Protein AF-A0A9P5QP66-F1 (afdb_monomer)

Radius of gyration: 34.67 Å; Cα contacts (8 Å, |Δi|>4): 329; chains: 1; bounding box: 87×103×70 Å

Mean predicted aligned error: 18.43 Å

Secondary structure (DSSP, 8-state):
-----SS-S---S-EEEEEEHHHHHHHHHHHHHHTT--TTTS-HHHHHHHHHT-TT-B-B-TTSPBPEETTEEEEEEEEEEPPPGGGSS-SS------------------------TTPPPEEE-----EEES----EEETTSPEEE--EEE-SSSSS--EEEE-S---TTEEEETTEEEE---TTPPPEEEEEEEEEEETTEEEEEEEEEEEEEE-HHHHHHTTSS--TT----------------------------------------SSSHHHHHHHHHHHHHHHHHHHHHHHTT--

pLDDT: mean 74.4, std 22.53, range [31.22, 97.31]

Sequence (301 aa):
MAKKMQRLEASTNFRPFKFRIQAFTNAFHESLVQHGLTEDILPLRKVKVYLWKHKYISRFNEDGKKQKSKGNHVWNIEARKLPDPSTTTSMTGGGAGSSSSTAAITTGVEGSSGSFGNSPRWEFREYTSRIAGQIIKFARVGVPYIYAPRIWDAQMSCPAAEYSSPWLPSWLKWHRGELRGVPGPDDKSCSITIVAEYMREGEKCHLELTFQLTVSDPEKEGELMDLPNEEEEERDEDDDEDDRGGESSDDEEEDDEGEYQYQDSSDTTRGRGRSRKQGRERQIVARAKERQESKRRKQTR

Nearest PDB structures (foldseek):
  8f2m-assembly1_D  TM=5.276E-01  e=7.784E-03  Bacillus phage phi29
  6qyd-assembly1_1F  TM=5.150E-01  e=3.821E-02  Salasvirus phi29
  8f2n-assembly1_AK  TM=5.121E-01  e=5.077E-02  Bacillus phage phi29
  5vi4-assembly2_E  TM=6.716E-01  e=3.505E-01  Mus musculus
  5vi4-assembly1_B  TM=5.438E-01  e=3.128E-01  Mus musculus

Solvent-accessible surface area (backbone atoms only — not comparable to full-atom values): 19645 Å² total; per-residue (Å²): 136,89,91,82,85,88,81,91,64,88,73,92,53,69,42,83,44,79,39,50,50,68,63,51,54,50,54,51,51,51,52,40,38,76,72,70,48,42,61,88,80,53,36,70,70,56,55,51,56,53,60,67,67,35,56,47,45,30,42,28,40,90,84,27,43,74,29,66,56,96,91,37,60,30,33,38,33,34,36,31,78,50,81,64,87,84,75,78,79,84,88,84,77,94,72,91,80,89,83,83,89,82,90,81,91,79,88,80,81,95,71,87,72,72,80,77,68,92,65,80,49,72,48,70,45,73,61,68,69,44,84,35,62,84,81,75,46,68,41,43,47,77,40,81,41,77,43,63,66,42,44,28,31,29,81,44,60,47,54,73,61,52,66,49,53,96,58,71,61,96,51,45,43,81,55,97,65,23,42,37,29,46,42,52,91,86,52,70,58,45,74,44,45,42,38,37,41,34,72,53,101,87,41,85,45,80,44,78,49,74,47,64,35,41,51,46,51,72,71,67,62,52,60,70,72,70,60,76,78,87,82,79,83,84,88,76,93,80,90,81,90,83,85,82,88,80,91,82,81,91,77,88,79,78,89,79,84,78,78,81,77,84,76,87,75,91,78,88,83,84,85,88,74,72,71,67,59,59,55,55,53,54,53,53,54,50,54,52,50,54,54,51,51,54,52,53,60,65,72,78,109

Foldseek 3Di:
DDPPDPDPDDPPFWDKDKAQLVVVLVVVVVVCVVVVCDCVNPPSVNSSVCVLPDQQWFQADLQLHGDDDPRGGIIMGTKDWDDDPVPPPDDDDPDDDDDDDDDDDDDDDDDPPPCPDPDTDMDTDGDDKAWDFDDDQEAEAQDKDKTAIWIDDRNGRTFDKDKDWPDDDPQWDDDPRMIIGHDHPPDAKDKTKIWIWGDDPRDIDIYIDIDIHGYDYVVVVVVVVPPPPPPPDDDDDDDDDDDDDDDDDDDDDDDDPPDDDPDDDDDDDDDDDPPVVVVVVVVVVVVVVVVVVVVVVVVVD

Structure (mmCIF, N/CA/C/O backbone):
data_AF-A0A9P5QP66-F1
#
_entry.id   AF-A0A9P5QP66-F1
#
loop_
_atom_site.group_PDB
_atom_site.id
_atom_site.type_symbol
_atom_site.label_atom_id
_atom_site.label_alt_id
_atom_site.label_comp_id
_atom_site.label_asym_id
_atom_site.label_entity_id
_atom_site.label_seq_id
_atom_site.pdbx_PDB_ins_code
_atom_site.Cartn_x
_atom_site.Cartn_y
_atom_site.Cartn_z
_atom_site.occupancy
_atom_site.B_iso_or_equiv
_atom_site.auth_seq_id
_atom_site.auth_comp_id
_atom_site.auth_asym_id
_atom_site.auth_atom_id
_atom_site.pdbx_PDB_model_num
ATOM 1 N N . MET A 1 1 ? 23.217 32.726 4.466 1.00 37.56 1 MET A N 1
ATOM 2 C CA . MET A 1 1 ? 22.022 33.212 5.195 1.00 37.56 1 MET A CA 1
ATOM 3 C C . MET A 1 1 ? 20.743 32.786 4.468 1.00 37.56 1 MET A C 1
ATOM 5 O O . MET A 1 1 ? 20.780 32.625 3.261 1.00 37.56 1 MET A O 1
ATOM 9 N N . ALA A 1 2 ? 19.651 32.577 5.220 1.00 39.41 2 ALA A N 1
ATOM 10 C CA . ALA A 1 2 ? 18.256 32.393 4.771 1.00 39.41 2 ALA A CA 1
ATOM 11 C C . ALA A 1 2 ? 17.888 31.180 3.875 1.00 39.41 2 ALA A C 1
ATOM 13 O O . ALA A 1 2 ? 17.275 31.331 2.826 1.00 39.41 2 ALA A O 1
ATOM 14 N N . LYS A 1 3 ? 18.113 29.943 4.348 1.00 45.19 3 LYS A N 1
ATOM 15 C CA . LYS A 1 3 ? 17.441 28.734 3.805 1.00 45.19 3 LYS A CA 1
ATOM 16 C C . LYS A 1 3 ? 16.572 28.056 4.863 1.00 45.19 3 LYS A C 1
ATOM 18 O O . LYS A 1 3 ? 16.746 26.887 5.196 1.00 45.19 3 LYS A O 1
ATOM 23 N N . LYS A 1 4 ? 15.675 28.834 5.475 1.00 47.06 4 LYS A N 1
ATOM 24 C CA . LYS A 1 4 ? 14.795 28.341 6.543 1.00 47.06 4 LYS A CA 1
ATOM 25 C C . LYS A 1 4 ? 13.455 29.068 6.608 1.00 47.06 4 LYS A C 1
ATOM 27 O O . LYS A 1 4 ? 12.996 29.343 7.699 1.00 47.06 4 LYS A O 1
ATOM 32 N N . MET A 1 5 ? 12.818 29.369 5.476 1.00 33.12 5 MET A N 1
ATOM 33 C CA . MET A 1 5 ? 11.437 29.879 5.457 1.00 33.12 5 MET A CA 1
ATOM 34 C C . MET A 1 5 ? 10.762 29.582 4.109 1.00 33.12 5 MET A C 1
ATOM 36 O O . MET A 1 5 ? 10.453 30.470 3.333 1.00 33.12 5 MET A O 1
ATOM 40 N N . GLN A 1 6 ? 10.530 28.302 3.808 1.00 41.72 6 GLN A N 1
ATOM 41 C CA . GLN A 1 6 ? 9.578 27.928 2.757 1.00 41.72 6 GLN A CA 1
ATOM 42 C C . GLN A 1 6 ? 8.920 26.586 3.079 1.00 41.72 6 GLN A C 1
ATOM 44 O O . GLN A 1 6 ? 9.218 25.569 2.465 1.00 41.72 6 GLN A O 1
ATOM 49 N N . ARG A 1 7 ? 8.055 26.574 4.101 1.00 40.97 7 ARG A N 1
ATOM 50 C CA . ARG A 1 7 ? 6.832 25.742 4.131 1.00 40.97 7 ARG A CA 1
ATOM 51 C C . ARG A 1 7 ? 5.919 26.093 5.311 1.00 40.97 7 ARG A C 1
ATOM 53 O O . ARG A 1 7 ? 5.373 25.212 5.972 1.00 40.97 7 ARG A O 1
ATOM 60 N N . LEU A 1 8 ? 5.791 27.383 5.608 1.00 39.00 8 LEU A N 1
ATOM 61 C CA . LEU A 1 8 ? 4.860 27.903 6.609 1.00 39.00 8 LEU A CA 1
ATOM 62 C C . LEU A 1 8 ? 3.762 28.699 5.906 1.00 39.00 8 LEU A C 1
ATOM 64 O O . LEU A 1 8 ? 3.571 29.875 6.153 1.00 39.00 8 LEU A O 1
ATOM 68 N N . GLU A 1 9 ? 3.023 28.008 5.043 1.00 36.56 9 GLU A N 1
ATOM 69 C CA . GLU A 1 9 ? 1.664 28.402 4.694 1.00 36.56 9 GLU A CA 1
ATOM 70 C C . GLU A 1 9 ? 0.770 27.167 4.836 1.00 36.56 9 GLU A C 1
ATOM 72 O O . GLU A 1 9 ? 1.124 26.063 4.416 1.00 36.56 9 GLU A O 1
ATOM 77 N N . ALA A 1 10 ? -0.323 27.348 5.573 1.00 40.84 10 ALA A N 1
ATOM 78 C CA . ALA A 1 10 ? -1.372 26.400 5.930 1.00 40.84 10 ALA A CA 1
ATOM 79 C C . ALA A 1 10 ? -1.479 25.144 5.042 1.00 40.84 10 ALA A C 1
ATOM 81 O O . ALA A 1 10 ? -2.175 25.133 4.030 1.00 40.84 10 ALA A O 1
ATOM 82 N N . SER A 1 11 ? -0.866 24.025 5.438 1.00 44.38 11 SER A N 1
ATOM 83 C CA . SER A 1 11 ? -1.135 22.776 4.732 1.00 44.38 11 SER A CA 1
ATOM 84 C C . SER A 1 11 ? -2.489 22.210 5.163 1.00 44.38 11 SER A C 1
ATOM 86 O O . SER A 1 11 ? -2.627 21.609 6.227 1.00 44.38 11 SER A O 1
ATOM 88 N N . THR A 1 12 ? -3.466 22.322 4.267 1.00 55.34 12 THR A N 1
ATOM 89 C CA . THR A 1 12 ? -4.728 21.557 4.177 1.00 55.34 12 THR A CA 1
ATOM 90 C C . THR A 1 12 ? -4.524 20.033 4.052 1.00 55.34 12 THR A C 1
ATOM 92 O O . THR A 1 12 ? -5.465 19.281 3.779 1.00 55.34 12 THR A O 1
ATOM 95 N N . ASN A 1 13 ? -3.291 19.568 4.263 1.00 80.19 13 ASN A N 1
ATOM 96 C CA . ASN A 1 13 ? -2.843 18.199 4.099 1.00 80.19 13 ASN A CA 1
ATOM 97 C C . ASN A 1 13 ? -3.042 17.415 5.396 1.00 80.19 13 ASN A C 1
ATOM 99 O O . ASN A 1 13 ? -2.794 17.913 6.497 1.00 80.19 13 ASN A O 1
ATOM 103 N N . PHE A 1 14 ? -3.446 16.157 5.252 1.00 87.19 14 PHE A N 1
ATOM 104 C CA . PHE A 1 14 ? -3.503 15.212 6.358 1.00 87.19 14 PHE A CA 1
ATOM 105 C C . PHE A 1 14 ? -2.135 15.083 7.035 1.00 87.19 14 PHE A C 1
ATOM 107 O O . PHE A 1 14 ? -1.102 14.947 6.375 1.00 87.19 14 PHE A O 1
ATOM 114 N N . ARG A 1 15 ? -2.129 15.129 8.368 1.00 90.12 15 ARG A N 1
ATOM 115 C CA . ARG A 1 15 ? -0.931 14.967 9.194 1.00 90.12 15 ARG A CA 1
ATOM 116 C C . ARG A 1 15 ? -0.944 13.599 9.869 1.00 90.12 15 ARG A C 1
ATOM 118 O O . ARG A 1 15 ? -1.991 13.195 10.375 1.00 90.12 15 ARG A O 1
ATOM 125 N N . PRO A 1 16 ? 0.198 12.895 9.915 1.00 91.38 16 PRO A N 1
ATOM 126 C CA . PRO A 1 16 ? 0.286 11.611 10.587 1.00 91.38 16 PRO A CA 1
ATOM 127 C C . PRO A 1 16 ? 0.427 11.790 12.105 1.00 91.38 16 PRO A C 1
ATOM 129 O O . PRO A 1 16 ? 1.316 12.484 12.595 1.00 91.38 16 PRO A O 1
ATOM 132 N N . PHE A 1 17 ? -0.402 11.076 12.853 1.00 92.62 17 PHE A N 1
ATOM 133 C CA . PHE A 1 17 ? -0.369 10.942 14.302 1.00 92.62 17 PHE A CA 1
ATOM 134 C C . PHE A 1 17 ? 0.016 9.516 14.666 1.00 92.62 17 PHE A C 1
ATOM 136 O O . PHE A 1 17 ? -0.436 8.566 14.030 1.00 92.62 17 PHE A O 1
ATOM 143 N N . LYS A 1 18 ? 0.848 9.356 15.699 1.00 93.12 18 LYS A N 1
ATOM 144 C CA . LYS A 1 18 ? 1.287 8.042 16.179 1.00 93.12 18 LYS A CA 1
ATOM 145 C C . LYS A 1 18 ? 0.804 7.814 17.598 1.00 93.12 18 LYS A C 1
ATOM 147 O O . LYS A 1 18 ? 1.141 8.580 18.495 1.00 93.12 18 LYS A O 1
ATOM 152 N N . PHE A 1 19 ? 0.103 6.710 17.813 1.00 93.56 19 PHE A N 1
ATOM 153 C CA . PHE A 1 19 ? -0.461 6.363 19.112 1.00 93.56 19 PHE A CA 1
ATOM 154 C C . PHE A 1 19 ? 0.111 5.051 19.620 1.00 93.56 19 PHE A C 1
ATOM 156 O O . PHE A 1 19 ? 0.166 4.059 18.894 1.00 93.56 19 PHE A O 1
ATOM 163 N N . ARG A 1 20 ? 0.504 5.006 20.896 1.00 94.31 20 ARG A N 1
ATOM 164 C CA . ARG A 1 20 ? 0.770 3.723 21.554 1.00 94.31 20 ARG A CA 1
ATOM 165 C C . ARG A 1 20 ? -0.543 2.968 21.689 1.00 94.31 20 ARG A C 1
ATOM 167 O O . ARG A 1 20 ? -1.463 3.458 22.337 1.00 94.31 20 ARG A O 1
ATOM 174 N N . ILE A 1 21 ? -0.584 1.758 21.134 1.00 94.38 21 ILE A N 1
ATOM 175 C CA . ILE A 1 21 ? -1.808 0.952 21.034 1.00 94.38 21 ILE A CA 1
ATOM 176 C C . ILE A 1 21 ? -2.486 0.790 22.398 1.00 94.38 21 ILE A C 1
ATOM 178 O O . ILE A 1 21 ? -3.688 1.005 22.519 1.00 94.38 21 ILE A O 1
ATOM 182 N N . GLN A 1 22 ? -1.712 0.441 23.430 1.00 92.69 22 GLN A N 1
ATOM 183 C CA . GLN A 1 22 ? -2.243 0.212 24.774 1.00 92.69 22 GLN A CA 1
ATOM 184 C C . GLN A 1 22 ? -2.860 1.479 25.379 1.00 92.69 22 GLN A C 1
ATOM 186 O O . GLN A 1 22 ? -3.992 1.429 25.843 1.00 92.69 22 GLN A O 1
ATOM 191 N N . ALA A 1 23 ? -2.141 2.605 25.335 1.00 93.62 23 ALA A N 1
ATOM 192 C CA . ALA A 1 23 ? -2.619 3.868 25.895 1.00 93.62 23 ALA A CA 1
ATOM 193 C C . ALA A 1 23 ? -3.895 4.347 25.189 1.00 93.62 23 ALA A C 1
ATOM 195 O O . ALA A 1 23 ? -4.865 4.700 25.847 1.00 93.62 23 ALA A O 1
ATOM 196 N N . PHE A 1 24 ? -3.917 4.280 23.855 1.00 95.06 24 PHE A N 1
ATOM 197 C CA . PHE A 1 24 ? -5.078 4.687 23.069 1.00 95.06 24 PHE A CA 1
ATOM 198 C C . PHE A 1 24 ? -6.297 3.795 23.319 1.00 95.06 24 PHE A C 1
ATOM 200 O O . PHE A 1 24 ? -7.395 4.299 23.510 1.00 95.06 24 PHE A O 1
ATOM 207 N N . THR A 1 25 ? -6.107 2.473 23.364 1.00 95.31 25 THR A N 1
ATOM 208 C CA . THR A 1 25 ? -7.210 1.530 23.616 1.00 95.31 25 THR A CA 1
ATOM 209 C C . THR A 1 25 ? -7.846 1.770 24.985 1.00 95.31 25 THR A C 1
ATOM 211 O O . THR A 1 25 ? -9.067 1.742 25.094 1.00 95.31 25 THR A O 1
ATOM 214 N N . ASN A 1 26 ? -7.030 2.007 26.017 1.00 94.12 26 ASN A N 1
ATOM 215 C CA . ASN A 1 26 ? -7.524 2.255 27.370 1.00 94.12 26 ASN A CA 1
ATOM 216 C C . ASN A 1 26 ? -8.272 3.591 27.452 1.00 94.12 26 ASN A C 1
ATOM 218 O O . ASN A 1 26 ? -9.413 3.600 27.890 1.00 94.12 26 ASN A O 1
ATOM 222 N N . ALA A 1 27 ? -7.687 4.677 26.936 1.00 94.50 27 ALA A N 1
ATOM 223 C CA . ALA A 1 27 ? -8.339 5.988 26.918 1.00 94.50 27 ALA A CA 1
ATOM 224 C C . ALA A 1 27 ? -9.655 5.976 26.117 1.00 94.50 27 ALA A C 1
ATOM 226 O O . ALA A 1 27 ? -10.645 6.579 26.520 1.00 94.50 27 ALA A O 1
ATOM 227 N N . PHE A 1 28 ? -9.692 5.251 24.995 1.00 94.12 28 PHE A N 1
ATOM 228 C CA . PHE A 1 28 ? -10.913 5.082 24.209 1.00 94.12 28 PHE A CA 1
ATOM 229 C C . PHE A 1 28 ? -11.983 4.307 24.988 1.00 94.12 28 PHE A C 1
ATOM 231 O O . PHE A 1 28 ? -13.139 4.711 25.007 1.00 94.12 28 PHE A O 1
ATOM 238 N N . HIS A 1 29 ? -11.603 3.225 25.671 1.00 93.38 29 HIS A N 1
ATOM 239 C CA . HIS A 1 29 ? -12.520 2.473 26.527 1.00 93.38 29 HIS A CA 1
ATOM 240 C C . HIS A 1 29 ? -13.042 3.313 27.703 1.00 93.38 29 HIS A C 1
ATOM 242 O O . HIS A 1 29 ? -14.240 3.314 27.954 1.00 93.38 29 HIS A O 1
ATOM 248 N N . GLU A 1 30 ? -12.180 4.076 28.380 1.00 92.94 30 GLU A N 1
ATOM 249 C CA . GLU A 1 30 ? -12.578 5.009 29.445 1.00 92.94 30 GLU A CA 1
ATOM 250 C C . GLU A 1 30 ? -13.586 6.049 28.936 1.00 92.94 30 GLU A C 1
ATOM 252 O O . GLU A 1 30 ? -14.595 6.301 29.592 1.00 92.94 30 GLU A O 1
ATOM 257 N N . SER A 1 31 ? -13.370 6.592 27.733 1.00 92.88 31 SER A N 1
ATOM 258 C CA . SER A 1 31 ? -14.314 7.515 27.097 1.00 92.88 31 SER A CA 1
ATOM 259 C C . SER A 1 31 ? -15.663 6.852 26.795 1.00 92.88 31 SER A C 1
ATOM 261 O O . SER A 1 31 ? -16.702 7.461 27.034 1.00 92.88 31 SER A O 1
ATOM 263 N N . LEU A 1 32 ? -15.685 5.596 26.337 1.00 91.62 32 LEU A N 1
ATOM 264 C CA . LEU A 1 32 ? -16.934 4.853 26.115 1.00 91.62 32 LEU A CA 1
ATOM 265 C C . LEU A 1 32 ? -17.707 4.641 27.424 1.00 91.62 32 LEU A C 1
ATOM 267 O O . LEU A 1 32 ? -18.914 4.881 27.468 1.00 91.62 32 LEU A O 1
ATOM 271 N N . VAL A 1 33 ? -17.005 4.271 28.497 1.00 90.69 33 VAL A N 1
ATOM 272 C CA . VAL A 1 33 ? -17.600 4.103 29.830 1.00 90.69 33 VAL A CA 1
ATOM 273 C C . VAL A 1 33 ? -18.190 5.420 30.341 1.00 90.69 33 VAL A C 1
ATOM 275 O O . VAL A 1 33 ? -19.303 5.420 30.861 1.00 90.69 33 VAL A O 1
ATOM 278 N N . GLN A 1 34 ? -17.512 6.554 30.126 1.00 91.00 34 GLN A N 1
ATOM 279 C CA . GLN A 1 34 ? -18.040 7.885 30.472 1.00 91.00 34 GLN A CA 1
ATOM 280 C C . GLN A 1 34 ? -19.340 8.234 29.732 1.00 91.00 34 GLN A C 1
ATOM 282 O O . GLN A 1 34 ? -20.166 8.965 30.270 1.00 91.00 34 GLN A O 1
ATOM 287 N N . HIS A 1 35 ? -19.547 7.693 28.530 1.00 90.94 35 HIS A N 1
ATOM 288 C CA . HIS A 1 35 ? -20.774 7.876 27.748 1.00 90.94 35 HIS A CA 1
ATOM 289 C C . HIS A 1 35 ? -21.838 6.799 28.039 1.00 90.94 35 HIS A C 1
ATOM 291 O O . HIS A 1 35 ? -22.796 6.655 27.282 1.00 90.94 35 HIS A O 1
ATOM 297 N N . GLY A 1 36 ? -21.685 6.035 29.127 1.00 89.19 36 GLY A N 1
ATOM 298 C CA . GLY A 1 36 ? -22.668 5.048 29.582 1.00 89.19 36 GLY A CA 1
ATOM 299 C C . GLY A 1 36 ? -22.555 3.670 28.923 1.00 89.19 36 GLY A C 1
ATOM 300 O O . GLY A 1 36 ? -23.388 2.804 29.182 1.00 89.19 36 GLY A O 1
ATOM 301 N N . LEU A 1 37 ? -21.529 3.427 28.100 1.00 88.75 37 LEU A N 1
ATOM 302 C CA . LEU A 1 37 ? -21.245 2.097 27.556 1.00 88.75 37 LEU A CA 1
ATOM 303 C C . LEU A 1 37 ? -20.402 1.316 28.567 1.00 88.75 37 LEU A C 1
ATOM 305 O O . LEU A 1 37 ? -19.172 1.351 28.529 1.00 88.75 37 LEU A O 1
ATOM 309 N N . THR A 1 38 ? -21.076 0.643 29.501 1.00 83.94 38 THR A N 1
ATOM 310 C CA . THR A 1 38 ? -20.419 -0.128 30.565 1.00 83.94 38 THR A CA 1
ATOM 311 C C . THR A 1 38 ? -19.694 -1.365 30.026 1.00 83.94 38 THR A C 1
ATOM 313 O O . THR A 1 38 ? -19.951 -1.846 28.916 1.00 83.94 38 THR A O 1
ATOM 316 N N . GLU A 1 39 ? -18.773 -1.901 30.833 1.00 80.75 39 GLU A N 1
ATOM 317 C CA . GLU A 1 39 ? -17.928 -3.051 30.477 1.00 80.75 39 GLU A CA 1
ATOM 318 C C . GLU A 1 39 ? -18.744 -4.324 30.180 1.00 80.75 39 GLU A C 1
ATOM 320 O O . GLU A 1 39 ? -18.321 -5.163 29.384 1.00 80.75 39 GLU A O 1
ATOM 325 N N . ASP A 1 40 ? -19.947 -4.429 30.746 1.00 82.88 40 ASP A N 1
ATOM 326 C CA . ASP A 1 40 ? -20.873 -5.551 30.549 1.00 82.88 40 ASP A CA 1
ATOM 327 C C . ASP A 1 40 ? -21.425 -5.575 29.117 1.00 82.88 40 ASP A C 1
ATOM 329 O O . ASP A 1 40 ? -21.588 -6.632 28.501 1.00 82.88 40 ASP A O 1
ATOM 333 N N . ILE A 1 41 ? -21.678 -4.385 28.565 1.00 87.81 41 ILE A N 1
ATOM 334 C CA . ILE A 1 41 ? -22.218 -4.196 27.218 1.00 87.81 41 ILE A CA 1
ATOM 335 C C . ILE A 1 41 ? -21.080 -4.272 26.197 1.00 87.81 41 ILE A C 1
ATOM 337 O O . ILE A 1 41 ? -21.167 -4.990 25.188 1.00 87.81 41 ILE A O 1
ATOM 341 N N . LEU A 1 42 ? -19.984 -3.557 26.469 1.00 89.69 42 LEU A N 1
ATOM 342 C CA . LEU A 1 42 ? -18.852 -3.439 25.559 1.00 89.69 42 LEU A CA 1
ATOM 343 C C . LEU A 1 42 ? -17.521 -3.783 26.246 1.00 89.69 42 LEU A C 1
ATOM 345 O O . LEU A 1 42 ? -16.707 -2.899 26.511 1.00 89.69 42 LEU A O 1
ATOM 349 N N . PRO A 1 43 ? -17.233 -5.085 26.437 1.00 90.62 43 PRO A N 1
ATOM 350 C CA . PRO A 1 43 ? -15.975 -5.514 27.026 1.00 90.62 43 PRO A CA 1
ATOM 351 C C . PRO A 1 43 ? -14.769 -4.993 26.242 1.00 90.62 43 PRO A C 1
ATOM 353 O O . PRO A 1 43 ? -14.767 -4.993 25.003 1.00 90.62 43 PRO A O 1
ATOM 356 N N . LEU A 1 44 ? -13.671 -4.701 26.942 1.00 89.25 44 LEU A N 1
ATOM 357 C CA . LEU A 1 44 ? -12.412 -4.226 26.351 1.00 89.25 44 LEU A CA 1
ATOM 358 C C . LEU A 1 44 ? -11.909 -5.105 25.187 1.00 89.25 44 LEU A C 1
ATOM 360 O O . LEU A 1 44 ? -11.261 -4.631 24.250 1.00 89.25 44 LEU A O 1
ATOM 364 N N . ARG A 1 45 ? -12.211 -6.410 25.215 1.00 90.81 45 ARG A N 1
ATOM 365 C CA . ARG A 1 45 ? -11.895 -7.336 24.117 1.00 90.81 45 ARG A CA 1
ATOM 366 C C . ARG A 1 45 ? -12.607 -6.956 22.814 1.00 90.81 45 ARG A C 1
ATOM 368 O O . ARG A 1 45 ? -11.967 -7.001 21.767 1.00 90.81 45 ARG A O 1
ATOM 375 N N . LYS A 1 46 ? -13.887 -6.571 22.866 1.00 92.19 46 LYS A N 1
ATOM 376 C CA . LYS A 1 46 ? -14.644 -6.120 21.688 1.00 92.19 46 LYS A CA 1
ATOM 377 C C . LYS A 1 46 ? -14.105 -4.789 21.170 1.00 92.19 46 LYS A C 1
ATOM 379 O O . LYS A 1 46 ? -13.883 -4.665 19.970 1.00 92.19 46 LYS A O 1
ATOM 384 N N . VAL A 1 47 ? -13.780 -3.855 22.068 1.00 92.75 47 VAL A N 1
ATOM 385 C CA . VAL A 1 47 ? -13.149 -2.570 21.711 1.00 92.75 47 VAL A CA 1
ATOM 386 C C . VAL A 1 47 ? -11.837 -2.775 20.954 1.00 92.75 47 VAL A C 1
ATOM 388 O O . VAL A 1 47 ? -11.615 -2.167 19.909 1.00 92.75 47 VAL A O 1
ATOM 391 N N . LYS A 1 48 ? -10.978 -3.685 21.427 1.00 91.81 48 LYS A N 1
ATOM 392 C CA . LYS A 1 48 ? -9.729 -4.025 20.729 1.00 91.81 48 LYS A CA 1
ATOM 393 C C . LYS A 1 48 ? -9.982 -4.539 19.314 1.00 91.81 48 LYS A C 1
ATOM 395 O O . LYS A 1 48 ? -9.318 -4.087 18.388 1.00 91.81 48 LYS A O 1
ATOM 400 N N . VAL A 1 49 ? -10.933 -5.460 19.148 1.00 91.75 49 VAL A N 1
ATOM 401 C CA . VAL A 1 49 ? -11.283 -6.021 17.833 1.00 91.75 49 VAL A CA 1
ATOM 402 C C . VAL A 1 49 ? -11.822 -4.939 16.896 1.00 91.75 49 VAL A C 1
ATOM 404 O O . VAL A 1 49 ? -11.419 -4.902 15.736 1.00 91.75 49 VAL A O 1
ATOM 407 N N . TYR A 1 50 ? -12.659 -4.033 17.405 1.00 93.00 50 TYR A N 1
ATOM 408 C CA . TYR A 1 50 ? -13.173 -2.891 16.649 1.00 93.00 50 TYR A CA 1
ATOM 409 C C . TYR A 1 50 ? -12.039 -1.988 16.144 1.00 93.00 50 TYR A C 1
ATOM 411 O O . TYR A 1 50 ? -11.907 -1.758 14.943 1.00 93.00 50 TYR A O 1
ATOM 419 N N . LEU A 1 51 ? -11.153 -1.549 17.042 1.00 93.50 51 LEU A N 1
ATOM 420 C CA . LEU A 1 51 ? -10.033 -0.678 16.682 1.00 93.50 51 LEU A CA 1
ATOM 421 C C . LEU A 1 51 ? -9.047 -1.358 15.716 1.00 93.50 51 LEU A C 1
ATOM 423 O O . LEU A 1 51 ? -8.462 -0.699 14.863 1.00 93.50 51 LEU A O 1
ATOM 427 N N . TRP A 1 52 ? -8.881 -2.683 15.798 1.00 89.50 52 TRP A N 1
ATOM 428 C CA . TRP A 1 52 ? -8.009 -3.445 14.893 1.00 89.50 52 TRP A CA 1
ATOM 429 C C . TRP A 1 52 ? -8.483 -3.511 13.449 1.00 89.50 52 TRP A C 1
ATOM 431 O O . TRP A 1 52 ? -7.663 -3.835 12.590 1.00 89.50 52 TRP A O 1
ATOM 441 N N . LYS A 1 53 ? -9.771 -3.273 13.201 1.00 89.31 53 LYS A N 1
ATOM 442 C CA . LYS A 1 53 ? -10.375 -3.277 11.865 1.00 89.31 53 LYS A CA 1
ATOM 443 C C . LYS A 1 53 ? -10.699 -1.868 11.368 1.00 89.31 53 LYS A C 1
ATOM 445 O O . LYS A 1 53 ? -11.270 -1.711 10.294 1.00 89.31 53 LYS A O 1
ATOM 450 N N . HIS A 1 54 ? -10.360 -0.834 12.138 1.00 93.75 54 HIS A N 1
ATOM 451 C CA . HIS A 1 54 ? -10.763 0.523 11.807 1.00 93.75 54 HIS A CA 1
ATOM 452 C C . HIS A 1 54 ? -9.998 1.054 10.591 1.00 93.75 54 HIS A C 1
ATOM 454 O O . HIS A 1 54 ? -8.773 1.170 10.610 1.00 93.75 54 HIS A O 1
ATOM 460 N N . LYS A 1 55 ? -10.732 1.481 9.563 1.00 92.06 55 LYS A N 1
ATOM 461 C CA . LYS A 1 55 ? -10.200 1.950 8.270 1.00 92.06 55 LYS A CA 1
ATOM 462 C C . LYS A 1 55 ? -9.284 3.186 8.327 1.00 92.06 55 LYS A C 1
ATOM 464 O O . LYS A 1 55 ? -8.524 3.441 7.403 1.00 92.06 55 LYS A O 1
ATOM 469 N N . TYR A 1 56 ? -9.312 3.926 9.435 1.00 94.50 56 TYR A N 1
ATOM 470 C CA . TYR A 1 56 ? -8.466 5.107 9.684 1.00 94.50 56 TYR A CA 1
ATOM 471 C C . TYR A 1 56 ? -7.170 4.787 10.445 1.00 94.50 56 TYR A C 1
ATOM 473 O O . TYR A 1 56 ? -6.371 5.683 10.698 1.00 94.50 56 TYR A O 1
ATOM 481 N N . ILE A 1 57 ? -6.960 3.529 10.846 1.00 94.69 57 ILE A N 1
ATOM 482 C CA . ILE A 1 57 ? -5.805 3.108 11.642 1.00 94.69 57 ILE A CA 1
ATOM 483 C C . ILE A 1 57 ? -4.854 2.295 10.772 1.00 94.69 57 ILE A C 1
ATOM 485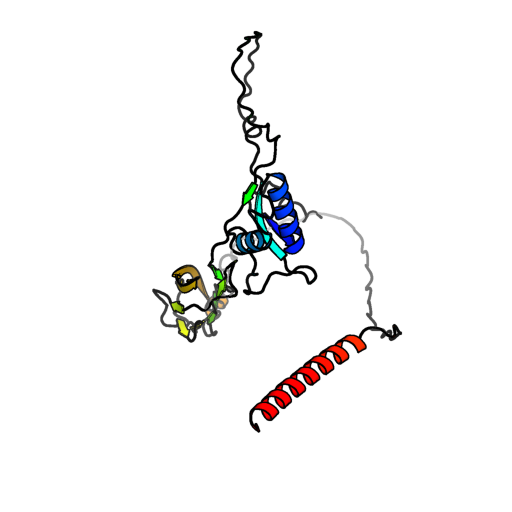 O O . ILE A 1 57 ? -5.182 1.191 10.368 1.00 94.69 57 ILE A O 1
ATOM 489 N N . SER A 1 58 ? -3.636 2.773 10.553 1.00 94.50 58 SER A N 1
ATOM 490 C CA . SER A 1 58 ? -2.576 1.975 9.942 1.00 94.50 58 SER A CA 1
ATOM 491 C C . SER A 1 58 ? -1.779 1.218 11.006 1.00 94.50 58 SER A C 1
ATOM 493 O O . SER A 1 58 ? -1.219 1.794 11.947 1.00 94.50 58 SER A O 1
ATOM 495 N N . ARG A 1 59 ? -1.755 -0.112 10.864 1.00 93.62 59 ARG A N 1
ATOM 496 C CA . ARG A 1 59 ? -1.072 -1.062 11.760 1.00 93.62 59 ARG A CA 1
ATOM 497 C C . ARG A 1 59 ? 0.283 -1.499 11.213 1.00 93.62 59 ARG A C 1
ATOM 499 O O . ARG A 1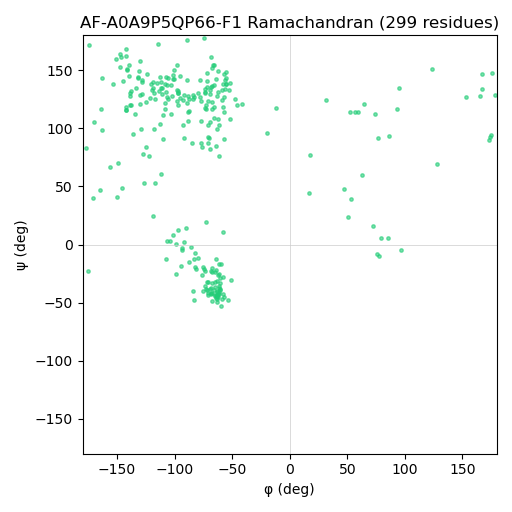 59 ? 1.157 -1.904 11.989 1.00 93.62 59 ARG A O 1
ATOM 506 N N . PHE A 1 60 ? 0.440 -1.443 9.895 1.00 92.81 60 PHE A N 1
ATOM 507 C CA . PHE A 1 60 ? 1.616 -1.899 9.170 1.00 92.81 60 PHE A CA 1
ATOM 508 C C . PHE A 1 60 ? 2.276 -0.740 8.422 1.00 92.81 60 PHE A C 1
ATOM 510 O O . PHE A 1 60 ? 1.605 0.125 7.861 1.00 92.81 60 PHE A O 1
ATOM 517 N N . ASN A 1 61 ? 3.606 -0.724 8.429 1.00 90.81 61 ASN A N 1
ATOM 518 C CA . ASN A 1 61 ? 4.395 0.216 7.641 1.00 90.81 61 ASN A CA 1
ATOM 519 C C . ASN A 1 61 ? 4.386 -0.176 6.153 1.00 90.81 61 ASN A C 1
ATOM 521 O O . ASN A 1 61 ? 3.837 -1.214 5.784 1.00 90.81 61 ASN A O 1
ATOM 525 N N . GLU A 1 62 ? 5.035 0.621 5.303 1.00 86.06 62 GLU A N 1
ATOM 526 C CA . GLU A 1 62 ? 5.145 0.357 3.857 1.00 86.06 62 GLU A CA 1
ATOM 527 C C . GLU A 1 62 ? 5.838 -0.972 3.502 1.00 86.06 62 GLU A C 1
ATOM 529 O O . GLU A 1 62 ? 5.680 -1.479 2.391 1.00 86.06 62 GLU A O 1
ATOM 534 N N . ASP A 1 63 ? 6.559 -1.576 4.447 1.00 85.00 63 ASP A N 1
ATOM 535 C CA . ASP A 1 63 ? 7.209 -2.884 4.292 1.00 85.00 63 ASP A CA 1
ATOM 536 C C . ASP A 1 63 ? 6.322 -4.053 4.752 1.00 85.00 63 ASP A C 1
ATOM 538 O O . ASP A 1 63 ? 6.777 -5.195 4.801 1.00 85.00 63 ASP A O 1
ATOM 542 N N . GLY A 1 64 ? 5.084 -3.789 5.183 1.00 86.81 64 GLY A N 1
ATOM 543 C CA . GLY A 1 64 ? 4.191 -4.814 5.727 1.00 86.81 64 GLY A CA 1
ATOM 544 C C . GLY A 1 64 ? 4.591 -5.316 7.120 1.00 86.81 64 GLY A C 1
ATOM 545 O O . GLY A 1 64 ? 4.110 -6.357 7.571 1.00 86.81 64 GLY A O 1
ATOM 546 N N . LYS A 1 65 ? 5.457 -4.590 7.839 1.00 90.50 65 LYS A N 1
ATOM 547 C CA . LYS A 1 65 ? 5.858 -4.877 9.224 1.00 90.50 65 LYS A CA 1
ATOM 548 C C . LYS A 1 65 ? 5.012 -4.069 10.200 1.00 90.50 65 LYS A C 1
ATOM 550 O O . LYS A 1 65 ? 4.663 -2.920 9.94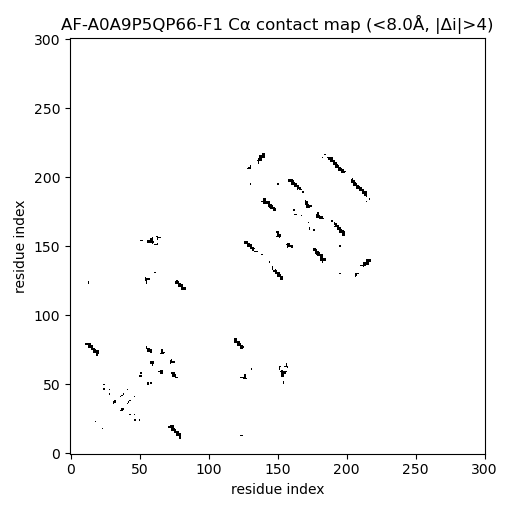9 1.00 90.50 65 LYS A O 1
ATOM 555 N N . LYS A 1 66 ? 4.705 -4.657 11.362 1.00 91.94 66 LYS A N 1
ATOM 556 C CA . LYS A 1 66 ? 3.973 -3.949 12.424 1.00 91.94 66 LYS A CA 1
ATOM 557 C C . LYS A 1 66 ? 4.726 -2.681 12.820 1.00 91.94 66 LYS A C 1
ATOM 559 O O . LYS A 1 66 ? 5.900 -2.748 13.190 1.00 91.94 66 LYS A O 1
ATOM 564 N N . GLN A 1 67 ? 4.025 -1.557 12.793 1.00 91.31 67 GLN A N 1
ATOM 565 C CA . GLN A 1 67 ? 4.575 -0.247 13.106 1.00 91.31 67 GLN A CA 1
ATOM 566 C C . GLN A 1 67 ? 5.064 -0.211 14.566 1.00 91.31 67 GLN A C 1
ATOM 568 O O . GLN A 1 67 ? 4.353 -0.613 15.495 1.00 91.31 67 GLN A O 1
ATOM 573 N N . LYS A 1 68 ? 6.293 0.271 14.783 1.00 92.19 68 LYS A N 1
ATOM 574 C CA . LYS A 1 68 ? 6.887 0.430 16.116 1.00 92.19 68 LYS A CA 1
ATOM 575 C C . LYS A 1 68 ? 7.500 1.814 16.300 1.00 92.19 68 LYS A C 1
ATOM 577 O O . LYS A 1 68 ? 8.011 2.408 15.359 1.00 92.19 68 LYS A O 1
ATOM 582 N N . SER A 1 69 ? 7.490 2.303 17.535 1.00 92.38 69 SER A N 1
ATOM 583 C CA . SER A 1 69 ? 8.213 3.499 17.969 1.00 92.38 69 SER A CA 1
ATOM 584 C C . SER A 1 69 ? 8.832 3.242 19.337 1.00 92.38 69 SER A C 1
ATOM 586 O O . SER A 1 69 ? 8.144 2.782 20.254 1.00 92.38 69 SER A O 1
ATOM 588 N N . LYS A 1 70 ? 10.141 3.497 19.474 1.00 90.12 70 LYS A N 1
ATOM 589 C CA . LYS A 1 70 ? 10.911 3.243 20.709 1.00 90.12 70 LYS A CA 1
ATOM 590 C C . LYS A 1 70 ? 10.631 1.841 21.287 1.00 90.12 70 LYS A C 1
ATOM 592 O O . LYS A 1 70 ? 10.263 1.696 22.450 1.00 90.12 70 LYS A O 1
ATOM 597 N N . GLY A 1 71 ? 10.676 0.816 20.429 1.00 91.19 71 GLY A N 1
ATOM 598 C CA . GLY A 1 71 ? 10.438 -0.592 20.789 1.00 91.19 71 GLY A CA 1
ATOM 599 C C . GLY A 1 71 ? 8.974 -1.014 20.994 1.00 91.19 71 GLY A C 1
ATOM 600 O O . GLY A 1 71 ? 8.699 -2.211 21.052 1.00 91.19 71 GLY A O 1
ATOM 601 N N . ASN A 1 72 ? 8.024 -0.077 21.040 1.00 93.06 72 ASN A N 1
ATOM 602 C CA . ASN A 1 72 ? 6.608 -0.355 21.295 1.00 93.06 72 ASN A CA 1
ATOM 603 C C . ASN A 1 72 ? 5.786 -0.346 20.008 1.00 93.06 72 ASN A C 1
ATOM 605 O O . ASN A 1 72 ? 6.056 0.462 19.125 1.00 93.06 72 ASN A O 1
ATOM 609 N N . HIS A 1 73 ? 4.756 -1.192 19.916 1.00 92.75 73 HIS A N 1
ATOM 610 C CA . HIS A 1 73 ? 3.818 -1.144 18.794 1.00 92.75 73 HIS A CA 1
ATOM 611 C C . HIS A 1 73 ? 2.985 0.137 18.843 1.00 92.75 73 HIS A C 1
ATOM 613 O O . HIS A 1 73 ? 2.479 0.523 19.904 1.00 92.75 73 HIS A O 1
ATOM 619 N N . VAL A 1 74 ? 2.841 0.775 17.688 1.00 95.00 74 VAL A N 1
ATOM 620 C CA . VAL A 1 74 ? 2.060 2.000 17.534 1.00 95.00 74 VAL A CA 1
ATOM 621 C C . VAL A 1 74 ? 1.095 1.875 16.365 1.00 95.00 74 VAL A C 1
ATOM 623 O O . VAL A 1 74 ? 1.296 1.058 15.472 1.00 95.00 74 VAL A O 1
ATOM 626 N N . TRP A 1 75 ? 0.050 2.686 16.387 1.00 95.38 75 TRP A N 1
ATOM 627 C CA . TRP A 1 75 ? -0.845 2.912 15.260 1.00 95.38 75 TRP A CA 1
ATOM 628 C C . TRP A 1 75 ? -0.573 4.273 14.654 1.00 95.38 75 TRP A C 1
ATOM 630 O O . TRP A 1 75 ? -0.289 5.215 15.395 1.00 95.38 75 TRP A O 1
ATOM 640 N N . ASN A 1 76 ? -0.669 4.365 13.330 1.00 94.19 76 ASN A N 1
ATOM 641 C CA . ASN A 1 76 ? -0.678 5.645 12.640 1.00 94.19 76 ASN A CA 1
ATOM 642 C C . ASN A 1 76 ? -2.108 6.010 12.253 1.00 94.19 76 ASN A C 1
ATOM 644 O O . ASN A 1 76 ? -2.874 5.144 11.836 1.00 94.19 76 ASN A O 1
ATOM 648 N N . ILE A 1 77 ? -2.434 7.288 12.352 1.00 94.00 77 ILE A N 1
ATOM 649 C CA . ILE A 1 77 ? -3.682 7.856 11.850 1.00 94.00 77 ILE A CA 1
ATOM 650 C C . ILE A 1 77 ? -3.324 9.128 11.101 1.00 94.00 77 ILE A C 1
ATOM 652 O O . ILE A 1 77 ? -2.542 9.930 11.600 1.00 94.00 77 ILE A O 1
ATOM 656 N N . GLU A 1 78 ? -3.897 9.332 9.928 1.00 93.44 78 GLU A N 1
ATOM 657 C CA . GLU A 1 78 ? -3.781 10.588 9.198 1.00 93.44 78 GLU A CA 1
ATOM 658 C C . GLU A 1 78 ? -5.025 11.435 9.450 1.00 93.44 78 GLU A C 1
ATOM 660 O O . GLU A 1 78 ? -6.141 10.977 9.216 1.00 93.44 78 GLU A O 1
ATOM 665 N N . A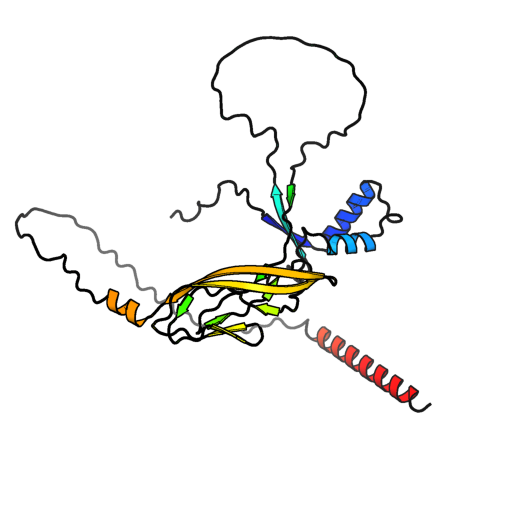LA A 1 79 ? -4.849 12.660 9.945 1.00 93.44 79 ALA A N 1
ATOM 666 C CA . ALA A 1 79 ? -5.963 13.568 10.201 1.00 93.44 79 ALA A CA 1
ATOM 667 C C . ALA A 1 79 ? -5.615 15.015 9.846 1.00 93.44 79 ALA A C 1
ATOM 669 O O . ALA A 1 79 ? -4.458 15.431 9.943 1.00 93.44 79 ALA A O 1
ATOM 670 N N . ARG A 1 80 ? -6.620 15.797 9.458 1.00 91.25 80 ARG A N 1
ATOM 671 C CA . ARG A 1 80 ? -6.517 17.252 9.318 1.00 91.25 80 ARG A CA 1
ATOM 672 C C . ARG A 1 80 ? -7.583 17.938 10.159 1.00 91.25 80 ARG A C 1
ATOM 674 O O . ARG A 1 80 ? -8.679 17.411 10.340 1.00 91.25 80 ARG A O 1
ATOM 681 N N . LYS A 1 81 ? -7.240 19.111 10.681 1.00 88.75 81 LYS A N 1
ATOM 682 C CA . LYS A 1 81 ? -8.178 19.963 11.407 1.00 88.75 81 LYS A CA 1
ATOM 683 C C . LYS A 1 81 ? -9.048 20.683 10.378 1.00 88.75 81 LYS A C 1
ATOM 685 O O . LYS A 1 81 ? -8.506 21.295 9.458 1.00 88.75 81 LYS A O 1
ATOM 690 N N . LEU A 1 82 ? -10.363 20.592 10.517 1.00 84.50 82 LEU A N 1
ATOM 691 C CA . LEU A 1 82 ? -11.299 21.373 9.718 1.00 84.50 82 LEU A CA 1
ATOM 692 C C . LEU A 1 82 ? -11.350 22.808 10.266 1.00 84.50 82 LEU A C 1
ATOM 694 O O . LEU A 1 82 ? -11.255 22.989 11.484 1.00 84.50 82 LEU A O 1
ATOM 698 N N . PRO A 1 83 ? -11.450 23.827 9.395 1.00 80.19 83 PRO A N 1
ATOM 699 C CA . PRO A 1 83 ? -11.646 25.198 9.841 1.00 80.19 83 PRO A CA 1
ATOM 700 C C . PRO A 1 83 ? -13.001 25.321 10.544 1.00 80.19 83 PRO A C 1
ATOM 702 O O . PRO A 1 83 ? -13.983 24.697 10.133 1.00 80.19 83 PRO A O 1
ATOM 705 N N . ASP A 1 84 ? -13.050 26.122 11.605 1.00 76.06 84 ASP A N 1
ATOM 706 C CA . ASP A 1 84 ? -14.313 26.426 12.267 1.00 76.06 84 ASP A CA 1
ATOM 707 C C . ASP A 1 84 ? -15.180 27.272 11.316 1.00 76.06 84 ASP A C 1
ATOM 709 O O . ASP A 1 84 ? -14.669 28.198 10.677 1.00 76.06 84 ASP A O 1
ATOM 713 N N . PRO A 1 85 ? -16.489 26.983 11.197 1.00 66.69 85 PRO A N 1
ATOM 714 C CA . PRO A 1 85 ? -17.358 27.655 10.230 1.00 66.69 85 PRO A CA 1
ATOM 715 C C . PRO A 1 85 ? -17.514 29.164 10.483 1.00 66.69 85 PRO A C 1
ATOM 717 O O . PRO A 1 85 ? -17.995 29.876 9.609 1.00 66.69 85 PRO A O 1
ATOM 720 N N . SER A 1 86 ? -17.095 29.678 11.644 1.00 62.84 86 SER A N 1
ATOM 721 C CA . SER A 1 86 ? -17.140 31.106 11.981 1.00 62.84 86 SER A CA 1
ATOM 722 C C . SER A 1 86 ? -15.971 31.927 11.423 1.00 62.84 86 SER A C 1
ATOM 724 O O . SER A 1 86 ? -15.985 33.147 11.552 1.00 62.84 86 SER A O 1
ATOM 726 N N . THR A 1 87 ? -14.951 31.299 10.827 1.00 56.22 87 THR A N 1
ATOM 727 C CA . THR A 1 87 ? -13.713 31.990 10.407 1.00 56.22 87 THR A CA 1
ATOM 728 C C . THR A 1 87 ? -13.630 32.230 8.892 1.00 56.22 87 THR A C 1
ATOM 730 O O . THR A 1 87 ? -12.629 32.751 8.411 1.00 56.22 87 THR A O 1
ATOM 733 N N . THR A 1 88 ? -14.660 31.865 8.116 1.00 51.03 88 THR A N 1
ATOM 734 C CA . THR A 1 88 ? -14.664 31.980 6.638 1.00 51.03 88 THR A CA 1
ATOM 735 C C . THR A 1 88 ? -15.395 33.228 6.107 1.00 51.03 88 THR A C 1
ATOM 737 O O . THR A 1 88 ? -15.398 33.470 4.904 1.00 51.03 88 THR A O 1
ATOM 740 N N . THR A 1 89 ? -15.943 34.092 6.968 1.00 49.59 89 THR A N 1
ATOM 741 C CA . THR A 1 89 ? -16.648 35.320 6.545 1.00 49.59 89 THR A CA 1
ATOM 742 C C . THR A 1 89 ? -16.010 36.568 7.150 1.00 49.59 89 THR A C 1
ATOM 744 O O . THR A 1 89 ? -16.537 37.147 8.092 1.00 49.59 89 THR A O 1
ATOM 747 N N . SER A 1 90 ? -14.865 36.996 6.615 1.00 49.38 90 SER A N 1
ATOM 748 C CA . SER A 1 90 ? -14.324 38.345 6.873 1.00 49.38 90 SER A CA 1
ATOM 749 C C . SER A 1 90 ? -13.215 38.748 5.890 1.00 49.38 90 SER A C 1
ATOM 751 O O . SER A 1 90 ? -12.181 39.259 6.295 1.00 49.38 90 SER A O 1
ATOM 753 N N . MET A 1 91 ? -13.421 38.543 4.582 1.00 47.84 91 MET A N 1
ATOM 754 C CA . MET A 1 91 ? -12.575 39.134 3.525 1.00 47.84 91 MET A CA 1
ATOM 755 C C . MET A 1 91 ? -13.400 39.480 2.269 1.00 47.84 91 MET A C 1
ATOM 757 O O . MET A 1 91 ? -13.018 39.122 1.168 1.00 47.84 91 MET A O 1
ATOM 761 N N . THR A 1 92 ? -14.543 40.159 2.409 1.00 45.88 92 THR A N 1
ATOM 762 C CA . THR A 1 92 ? -15.181 40.923 1.313 1.00 45.88 92 THR A CA 1
ATOM 763 C C . THR A 1 92 ? -16.217 41.874 1.903 1.00 45.88 92 THR A C 1
ATOM 765 O O . THR A 1 92 ? -17.200 41.412 2.478 1.00 45.88 92 THR A O 1
ATOM 768 N N . GLY A 1 93 ? -16.017 43.184 1.741 1.00 39.69 93 GLY A N 1
ATOM 769 C CA . GLY A 1 93 ? -17.046 44.191 2.018 1.00 39.69 93 GLY A CA 1
ATOM 770 C C . GLY A 1 93 ? -16.595 45.318 2.938 1.00 39.69 93 GLY A C 1
ATOM 771 O O . GLY A 1 93 ? -17.086 45.445 4.054 1.00 39.69 93 GLY A O 1
ATOM 772 N N . GLY A 1 94 ? -15.697 46.177 2.449 1.00 45.38 94 GLY A N 1
ATOM 773 C CA . GLY A 1 94 ? -15.696 47.568 2.888 1.00 45.38 94 GLY A CA 1
ATOM 774 C C . GLY A 1 94 ? -16.993 48.210 2.398 1.00 45.38 94 GLY A C 1
ATOM 775 O O . GLY A 1 94 ? -17.182 48.383 1.198 1.00 45.38 94 GLY A O 1
ATOM 776 N N . GLY A 1 95 ? -17.905 48.494 3.320 1.00 36.53 95 GLY A N 1
ATOM 777 C CA . GLY A 1 95 ? -19.196 49.104 3.029 1.00 36.53 95 GLY A CA 1
ATOM 778 C C . GLY A 1 95 ? -19.789 49.659 4.311 1.00 36.53 95 GLY A C 1
ATOM 779 O O . GLY A 1 95 ? -20.318 48.918 5.132 1.00 36.53 95 GLY A O 1
ATOM 780 N N . ALA A 1 96 ? -19.625 50.965 4.495 1.00 42.25 96 ALA A N 1
ATOM 781 C CA . ALA A 1 96 ? -20.204 51.743 5.576 1.00 42.25 96 ALA A CA 1
ATOM 782 C C . ALA A 1 96 ? -21.736 51.599 5.620 1.00 42.25 96 ALA A C 1
ATOM 784 O O . ALA A 1 96 ? -22.392 51.598 4.581 1.00 42.25 96 ALA A O 1
ATOM 785 N N . GLY A 1 97 ? -22.307 51.542 6.825 1.00 35.38 97 GLY A N 1
ATOM 786 C CA . GLY A 1 97 ? -23.757 51.554 7.002 1.00 35.38 97 GLY A CA 1
ATOM 787 C C . GLY A 1 97 ? -24.188 51.337 8.447 1.00 35.38 97 GLY A C 1
ATOM 788 O O . GLY A 1 97 ? -24.343 50.210 8.900 1.00 35.38 97 GLY A O 1
ATOM 789 N N . SER A 1 98 ? -24.367 52.438 9.167 1.00 40.31 98 SER A N 1
ATOM 790 C CA . SER A 1 98 ? -24.960 52.550 10.501 1.00 40.31 98 SER A CA 1
ATOM 791 C C . SER A 1 98 ? -26.369 51.939 10.601 1.00 40.31 98 SER A C 1
ATOM 793 O O . SER A 1 98 ? -27.143 52.069 9.658 1.00 40.31 98 SER A O 1
ATOM 795 N N . SER A 1 99 ? -26.749 51.402 11.774 1.00 39.31 99 SER A N 1
ATOM 796 C CA . SER A 1 99 ? -27.919 51.830 12.590 1.00 39.31 99 SER A CA 1
ATOM 797 C C . SER A 1 99 ? -28.540 50.731 13.487 1.00 39.31 99 SER A C 1
ATOM 799 O O . SER A 1 99 ? -28.881 49.639 13.055 1.00 39.31 99 SER A O 1
ATOM 801 N N . SER A 1 100 ? -28.646 51.084 14.774 1.00 36.94 100 SER A N 1
ATOM 802 C CA . SER A 1 100 ? -29.723 50.849 15.760 1.00 36.94 100 SER A CA 1
ATOM 803 C C . SER A 1 100 ? -30.633 49.598 15.746 1.00 36.94 100 SER A C 1
ATOM 805 O O . SER A 1 100 ? -31.463 49.426 14.863 1.00 36.94 100 SER A O 1
ATOM 807 N N . SER A 1 101 ? -30.627 48.928 16.910 1.00 36.59 101 SER A N 1
ATOM 808 C CA . SER A 1 101 ? -31.786 48.604 17.776 1.00 36.59 101 SER A CA 1
ATOM 809 C C . SER A 1 101 ? -32.899 47.666 17.276 1.00 36.59 101 SER A C 1
ATOM 811 O O . SER A 1 101 ? -33.681 48.026 16.410 1.00 36.59 101 SER A O 1
ATOM 813 N N . THR A 1 102 ? -33.140 46.556 17.987 1.00 34.31 102 THR A N 1
ATOM 814 C CA . THR A 1 102 ? -34.254 46.369 18.958 1.00 34.31 102 THR A CA 1
ATOM 815 C C . THR A 1 102 ? -34.426 44.891 19.336 1.00 34.31 102 THR A C 1
ATOM 817 O O . THR A 1 102 ? -34.165 43.983 18.555 1.00 34.31 102 THR A O 1
ATOM 820 N N . ALA A 1 103 ? -34.829 44.670 20.587 1.00 38.94 103 ALA A N 1
ATOM 821 C CA . ALA A 1 103 ? -35.095 43.372 21.188 1.00 38.94 103 ALA A CA 1
ATOM 822 C C . ALA A 1 103 ? -36.379 42.723 20.646 1.00 38.94 103 ALA A C 1
ATOM 824 O O . ALA A 1 103 ? -37.379 43.406 20.438 1.00 38.94 103 ALA A O 1
ATOM 825 N N . ALA A 1 104 ? -36.386 41.392 20.563 1.00 34.47 104 ALA A N 1
ATOM 826 C CA . ALA A 1 104 ? -37.612 40.606 20.603 1.00 34.47 104 ALA A CA 1
ATOM 827 C C . ALA A 1 104 ? -37.378 39.308 21.385 1.00 34.47 104 ALA A C 1
ATOM 829 O O . ALA A 1 104 ? -36.545 38.473 21.041 1.00 34.47 104 ALA A O 1
ATOM 830 N N . ILE A 1 105 ? -38.135 39.199 22.473 1.00 39.66 105 ILE A N 1
ATOM 831 C CA . ILE A 1 105 ? -38.336 38.021 23.308 1.00 39.66 105 ILE A CA 1
ATOM 832 C C . ILE A 1 105 ? -39.144 37.002 22.499 1.00 39.66 105 ILE A C 1
ATOM 834 O O . ILE A 1 105 ? -40.217 37.326 21.994 1.00 39.66 105 ILE A O 1
ATOM 838 N N . THR A 1 106 ? -38.674 35.760 22.428 1.00 35.56 106 THR A N 1
ATOM 839 C CA . THR A 1 106 ? -39.512 34.608 22.082 1.00 35.56 106 THR A CA 1
ATOM 840 C C . THR A 1 106 ? -39.072 33.410 22.918 1.00 35.56 106 THR A C 1
ATOM 842 O O . THR A 1 106 ? -37.934 32.952 22.882 1.00 35.56 106 THR A O 1
ATOM 845 N N . THR A 1 107 ? -40.008 32.985 23.757 1.00 39.28 107 THR A N 1
ATOM 846 C CA . THR A 1 107 ? -40.033 31.762 24.547 1.00 39.28 107 THR A CA 1
ATOM 847 C C . THR A 1 107 ? -40.311 30.570 23.631 1.00 39.28 107 THR A C 1
ATOM 849 O O . THR A 1 107 ? -41.226 30.620 22.811 1.00 39.28 107 THR A O 1
ATOM 852 N N . GLY A 1 108 ? -39.553 29.479 23.779 1.00 31.22 108 GLY A N 1
ATOM 853 C CA . GLY A 1 108 ? -39.755 28.282 22.962 1.00 31.22 108 GLY A CA 1
ATOM 854 C C . GLY A 1 108 ? -38.838 27.115 23.316 1.00 31.22 108 GLY A C 1
ATOM 855 O O . GLY A 1 108 ? -37.827 26.918 22.662 1.00 31.22 108 GLY A O 1
ATOM 856 N N . VAL A 1 109 ? -39.247 26.365 24.342 1.00 40.28 109 VAL A N 1
ATOM 857 C CA . VAL A 1 109 ? -39.100 24.908 24.534 1.00 40.28 109 VAL A CA 1
ATOM 858 C C . VAL A 1 109 ? -37.704 24.281 24.384 1.00 40.28 109 VAL A C 1
ATOM 860 O O . VAL A 1 109 ? -37.121 24.142 23.314 1.00 40.28 109 VAL A O 1
ATOM 863 N N . GLU A 1 110 ? -37.255 23.790 25.534 1.00 38.31 110 GLU A N 1
ATOM 864 C CA . GLU A 1 110 ? -36.082 22.979 25.814 1.00 38.31 110 GLU A CA 1
ATOM 865 C C . GLU A 1 110 ? -35.988 21.726 24.928 1.00 38.31 110 GLU A C 1
ATOM 867 O O . GLU A 1 110 ? -36.684 20.730 25.115 1.00 38.31 110 GLU A O 1
ATOM 872 N N . GLY A 1 111 ? -35.040 21.749 23.999 1.00 34.56 111 GLY A N 1
ATOM 873 C CA . GLY A 1 111 ? -34.325 20.562 23.556 1.00 34.56 111 GLY A CA 1
ATOM 874 C C . GLY A 1 111 ? -32.863 20.785 23.895 1.00 34.56 111 GLY A C 1
ATOM 875 O O . GLY A 1 111 ? -32.181 21.505 23.173 1.00 34.56 111 GLY A O 1
ATOM 876 N N . SER A 1 112 ? -32.394 20.216 25.009 1.00 41.12 112 SER A N 1
ATOM 877 C CA . SER A 1 112 ? -30.986 20.220 25.420 1.00 41.12 112 SER A CA 1
ATOM 878 C C . SER A 1 112 ? -30.112 19.511 24.381 1.00 41.12 112 SER A C 1
ATOM 880 O O . SER A 1 112 ? -29.655 18.387 24.578 1.00 41.12 112 SER A O 1
ATOM 882 N N . SER A 1 113 ? -29.831 20.180 23.265 1.00 40.88 113 SER A N 1
ATOM 883 C CA . SER A 1 113 ? -28.608 19.969 22.512 1.00 40.88 113 SER A CA 1
ATOM 884 C C . SER A 1 113 ? -27.500 20.541 23.379 1.00 40.88 113 SER A C 1
ATOM 886 O O . SER A 1 113 ? -27.246 21.748 23.362 1.00 40.88 113 SER A O 1
ATOM 888 N N . GLY A 1 114 ? -26.909 19.679 24.209 1.00 37.66 114 GLY A N 1
ATOM 889 C CA . GLY A 1 114 ? -25.713 20.006 24.965 1.00 37.66 114 GLY A CA 1
ATOM 890 C C . GLY A 1 114 ? -24.764 20.774 24.056 1.00 37.66 114 GLY A C 1
ATOM 891 O O . GLY A 1 114 ? -24.421 20.309 22.968 1.00 37.66 114 GLY A O 1
ATOM 892 N N . SER A 1 115 ? -24.433 21.990 24.480 1.00 42.00 115 SER A N 1
ATOM 893 C CA . SER A 1 115 ? -23.414 22.821 23.865 1.00 42.00 115 SER A CA 1
ATOM 894 C C . SER A 1 115 ? -22.112 22.023 23.885 1.00 42.00 115 SER A C 1
ATOM 896 O O . SER A 1 115 ? -21.369 22.032 24.866 1.00 42.00 115 SER A O 1
ATOM 898 N N . PHE A 1 116 ? -21.862 21.257 22.821 1.00 45.75 116 PHE A N 1
ATOM 899 C CA . PHE A 1 116 ? -20.556 20.692 22.528 1.00 45.75 116 PHE A CA 1
ATOM 900 C C . PHE A 1 116 ? -19.680 21.878 22.148 1.00 45.75 116 PHE A C 1
ATOM 902 O O . PHE A 1 116 ? -19.555 22.239 20.978 1.00 45.75 116 PHE A O 1
ATOM 909 N N . GLY A 1 117 ? -19.164 22.545 23.182 1.00 47.41 117 GLY A N 1
ATOM 910 C CA . GLY A 1 117 ? -18.319 23.716 23.066 1.00 47.41 117 GLY A CA 1
ATOM 911 C C . GLY A 1 117 ? -17.233 23.478 22.032 1.00 47.41 117 GLY A C 1
ATOM 912 O O . GLY A 1 117 ? -16.536 22.470 22.114 1.00 47.41 117 GLY A O 1
ATOM 913 N N . ASN A 1 118 ? -17.179 24.388 21.056 1.00 57.31 118 ASN A N 1
ATOM 914 C CA . ASN A 1 118 ? -16.114 24.733 20.108 1.00 57.31 118 ASN A CA 1
ATOM 915 C C . ASN A 1 118 ? -14.967 23.718 19.922 1.00 57.31 118 ASN A C 1
ATOM 917 O O . ASN A 1 118 ? -13.785 24.067 19.932 1.00 57.31 118 ASN A O 1
ATOM 921 N N . SER A 1 119 ? -15.306 22.437 19.796 1.00 62.62 119 SER A N 1
ATOM 922 C CA . SER A 1 119 ? -14.322 21.375 19.713 1.00 62.62 119 SER A CA 1
ATOM 923 C C . SER A 1 119 ? -13.889 21.297 18.264 1.00 62.62 119 SER A C 1
ATOM 925 O O . SER A 1 119 ? -14.742 21.162 17.381 1.00 62.62 119 SER A O 1
ATOM 927 N N . PRO A 1 120 ? -12.580 21.395 18.000 1.00 68.56 120 PRO A N 1
ATOM 928 C CA . PRO A 1 120 ? -12.094 21.438 16.641 1.00 68.56 120 PRO A CA 1
ATOM 929 C C . PRO A 1 120 ? -12.533 20.176 15.908 1.00 68.56 120 PRO A C 1
ATOM 931 O O . PRO A 1 120 ? -12.260 19.059 16.356 1.00 68.56 120 PRO A O 1
ATOM 934 N N . ARG A 1 121 ? -13.230 20.351 14.784 1.00 83.94 121 ARG A N 1
ATOM 935 C CA . ARG A 1 121 ? -13.644 19.224 13.951 1.00 83.94 121 ARG A CA 1
ATOM 936 C C . ARG A 1 121 ? -12.415 18.648 13.253 1.00 83.94 121 ARG A C 1
ATOM 938 O O . ARG A 1 121 ? -11.575 19.383 12.738 1.00 83.94 121 ARG A O 1
ATOM 945 N N . TRP A 1 122 ? -12.306 17.326 13.242 1.00 89.00 122 TRP A N 1
ATOM 946 C CA . TRP A 1 122 ? -11.219 16.609 12.584 1.00 89.00 122 TRP A CA 1
ATOM 947 C C . TRP A 1 122 ? -11.768 15.768 11.445 1.00 89.00 122 TRP A C 1
ATOM 949 O O . TRP A 1 122 ? -12.801 15.117 11.583 1.00 89.00 122 TRP A O 1
ATOM 959 N N . GLU A 1 123 ? -11.040 15.755 10.339 1.00 91.56 123 GLU A N 1
ATOM 960 C CA . GLU A 1 123 ? -11.256 14.829 9.239 1.00 91.56 123 GLU A CA 1
ATOM 961 C C . GLU A 1 123 ? -10.123 13.805 9.232 1.00 91.56 123 GLU A C 1
ATOM 963 O O . GLU A 1 123 ? -8.948 14.169 9.309 1.00 91.56 123 GLU A O 1
ATOM 968 N N . PHE A 1 124 ? -10.478 12.526 9.142 1.00 92.88 124 PHE A N 1
ATOM 969 C CA . PHE A 1 124 ? -9.540 11.407 9.164 1.00 92.88 124 PHE A CA 1
ATOM 970 C C . PHE A 1 124 ? -9.435 10.776 7.783 1.00 92.88 124 PHE A C 1
ATOM 972 O O . PHE A 1 124 ? -10.442 10.580 7.105 1.00 92.88 124 PHE A O 1
ATOM 979 N N . ARG A 1 125 ? -8.214 10.434 7.375 1.00 92.38 125 ARG A N 1
ATOM 980 C CA . ARG A 1 125 ? -7.968 9.799 6.086 1.00 92.38 125 ARG A CA 1
ATOM 981 C C . ARG A 1 125 ? -8.188 8.304 6.184 1.00 92.38 125 ARG A C 1
ATOM 983 O O . ARG A 1 125 ? -7.603 7.637 7.038 1.00 92.38 125 ARG A O 1
ATOM 990 N N . GLU A 1 126 ? -8.992 7.777 5.275 1.00 92.88 126 GLU A N 1
ATOM 991 C CA . GLU A 1 126 ? -9.106 6.338 5.082 1.00 92.88 126 GLU A CA 1
ATOM 992 C C . GLU A 1 126 ? -7.827 5.766 4.476 1.00 92.88 126 GLU A C 1
ATOM 994 O O . GLU A 1 126 ? -7.289 6.299 3.504 1.00 92.88 126 GLU A O 1
ATOM 999 N N . TYR A 1 127 ? -7.340 4.673 5.059 1.00 91.44 127 TYR A N 1
ATOM 1000 C CA . TYR A 1 127 ? -6.246 3.915 4.484 1.00 91.44 127 TYR A CA 1
ATOM 1001 C C . TYR A 1 127 ? -6.789 2.879 3.508 1.00 91.44 127 TYR A C 1
ATOM 1003 O O . TYR A 1 127 ? -7.437 1.908 3.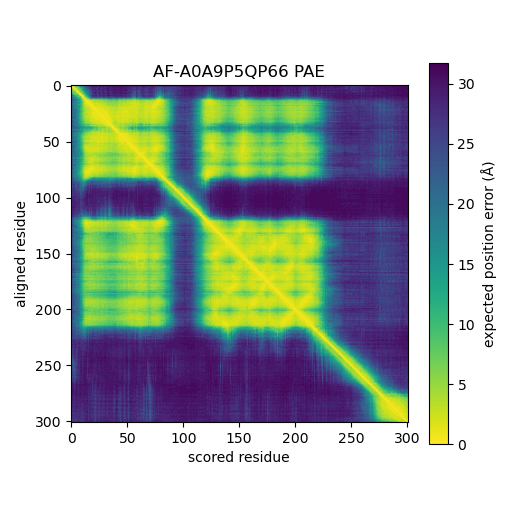901 1.00 91.44 127 TYR A O 1
ATOM 1011 N N . THR A 1 128 ? -6.456 3.058 2.236 1.00 90.12 128 THR A N 1
ATOM 1012 C CA . THR A 1 128 ? 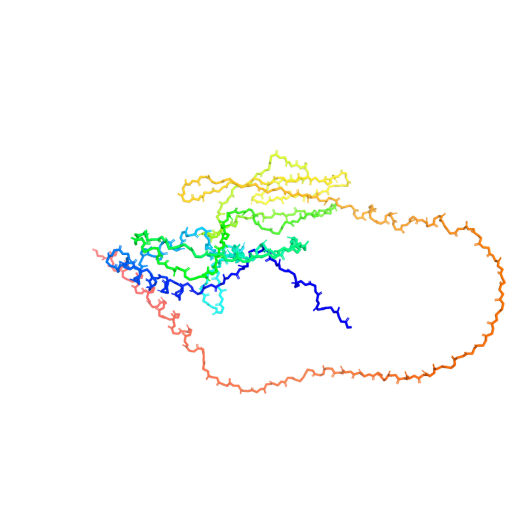-6.740 2.100 1.171 1.00 90.12 128 THR A CA 1
ATOM 1013 C C . THR A 1 128 ? -5.494 1.284 0.843 1.00 90.12 128 THR A C 1
ATOM 1015 O O . THR A 1 128 ? -4.361 1.741 1.020 1.00 90.12 128 THR A O 1
ATOM 1018 N N . SER A 1 129 ? -5.695 0.044 0.394 1.00 92.50 129 SER A N 1
ATOM 1019 C CA . SER A 1 129 ? -4.584 -0.746 -0.136 1.00 92.50 129 SER A CA 1
ATOM 1020 C C . SER A 1 129 ? -4.074 -0.137 -1.429 1.00 92.50 129 SER A C 1
ATOM 1022 O O . SER A 1 129 ? -4.821 0.499 -2.169 1.00 92.50 129 SER A O 1
ATOM 1024 N N . ARG A 1 130 ? -2.790 -0.346 -1.703 1.00 93.19 130 ARG A N 1
ATOM 1025 C CA . ARG A 1 130 ? -2.147 0.132 -2.927 1.00 93.19 130 ARG A CA 1
ATOM 1026 C C . ARG A 1 130 ? -0.995 -0.774 -3.319 1.00 93.19 130 ARG A C 1
ATOM 1028 O O . ARG A 1 130 ? -0.427 -1.473 -2.478 1.00 93.19 130 ARG A O 1
ATOM 1035 N N . ILE A 1 131 ? -0.617 -0.701 -4.587 1.00 94.25 131 ILE A N 1
ATOM 1036 C CA . ILE A 1 131 ? 0.638 -1.275 -5.061 1.00 94.25 131 ILE A CA 1
ATOM 1037 C C . ILE A 1 131 ? 1.766 -0.376 -4.546 1.00 94.25 131 ILE A C 1
ATOM 1039 O O . ILE A 1 131 ? 1.797 0.830 -4.786 1.00 94.25 131 ILE A O 1
ATOM 1043 N N . ALA A 1 132 ? 2.654 -0.966 -3.762 1.00 91.12 132 ALA A N 1
ATOM 1044 C CA . ALA A 1 132 ? 3.836 -0.349 -3.191 1.00 91.12 132 ALA A CA 1
ATOM 1045 C C . ALA A 1 132 ? 5.101 -0.992 -3.773 1.00 91.12 132 ALA A C 1
ATOM 1047 O O . ALA A 1 132 ? 5.053 -1.989 -4.491 1.00 91.12 132 ALA A O 1
ATOM 1048 N N . GLY A 1 133 ? 6.250 -0.410 -3.448 1.00 87.19 133 GLY A N 1
ATOM 1049 C CA . GLY A 1 133 ? 7.522 -0.727 -4.089 1.00 87.19 133 GLY A CA 1
ATOM 1050 C C . GLY A 1 133 ? 8.140 0.537 -4.662 1.00 87.19 133 GLY A C 1
ATOM 1051 O O . GLY A 1 133 ? 7.429 1.478 -5.013 1.00 87.19 133 GLY A O 1
ATOM 1052 N N . GLN A 1 134 ? 9.468 0.574 -4.727 1.00 89.56 134 GLN A N 1
ATOM 1053 C CA . GLN A 1 134 ? 10.168 1.698 -5.332 1.00 89.56 134 GLN A CA 1
ATOM 1054 C C . GLN A 1 134 ? 9.945 1.638 -6.843 1.00 89.56 134 GLN A C 1
ATOM 1056 O O . GLN A 1 134 ? 10.544 0.804 -7.516 1.00 89.56 134 GLN A O 1
ATOM 1061 N N . ILE A 1 135 ? 9.051 2.480 -7.364 1.00 92.06 135 ILE A N 1
ATOM 1062 C CA . ILE A 1 135 ? 8.804 2.564 -8.806 1.00 92.06 135 ILE A CA 1
ATOM 1063 C C . ILE A 1 135 ? 10.072 3.100 -9.468 1.00 92.06 135 ILE A C 1
ATOM 1065 O O . ILE A 1 135 ? 10.500 4.222 -9.189 1.00 92.06 135 ILE A O 1
ATOM 1069 N N . ILE A 1 136 ? 10.659 2.300 -10.352 1.00 93.06 136 ILE A N 1
ATOM 1070 C CA . ILE A 1 136 ? 11.818 2.688 -11.151 1.00 93.06 136 ILE A CA 1
ATOM 1071 C C . ILE A 1 136 ? 11.281 3.243 -12.469 1.00 93.06 136 ILE A C 1
ATOM 1073 O O . ILE A 1 136 ? 10.834 2.489 -13.329 1.00 93.06 136 ILE A O 1
ATOM 1077 N N . LYS A 1 137 ? 11.273 4.570 -12.602 1.00 94.06 137 LYS A N 1
ATOM 1078 C CA . LYS A 1 137 ? 10.706 5.269 -13.769 1.00 94.06 137 LYS A CA 1
ATOM 1079 C C . LYS A 1 137 ? 11.676 5.409 -14.942 1.00 94.06 137 LYS A C 1
ATOM 1081 O O . LYS A 1 137 ? 11.287 5.945 -15.967 1.00 94.06 137 LYS A O 1
ATOM 1086 N N . PHE A 1 138 ? 12.915 4.951 -14.790 1.00 94.38 138 PHE A N 1
ATOM 1087 C CA . PHE A 1 138 ? 13.966 5.096 -15.791 1.00 94.38 138 PHE A CA 1
ATOM 1088 C C . PHE A 1 138 ? 14.601 3.736 -16.070 1.00 94.38 138 PHE A C 1
ATOM 1090 O O . PHE A 1 138 ? 14.986 3.032 -15.135 1.00 94.38 138 PHE A O 1
ATOM 1097 N N . ALA A 1 139 ? 14.708 3.374 -17.341 1.00 95.56 139 ALA A N 1
ATOM 1098 C CA . ALA A 1 139 ? 15.438 2.208 -17.812 1.00 95.56 139 ALA A CA 1
ATOM 1099 C C . ALA A 1 139 ? 16.538 2.673 -18.768 1.00 95.56 139 ALA A C 1
ATOM 1101 O O . ALA A 1 139 ? 16.314 3.559 -19.589 1.00 95.56 139 ALA A O 1
ATOM 1102 N N . ARG A 1 140 ? 17.729 2.087 -18.652 1.00 94.62 140 ARG A N 1
ATOM 1103 C CA . ARG A 1 140 ? 18.857 2.393 -19.535 1.00 94.62 140 ARG A CA 1
ATOM 1104 C C . ARG A 1 140 ? 19.019 1.283 -20.556 1.00 94.62 140 ARG A C 1
ATOM 1106 O O . ARG A 1 140 ? 18.936 0.113 -20.175 1.00 94.62 140 ARG A O 1
ATOM 1113 N N . VAL A 1 141 ? 19.265 1.651 -21.810 1.00 95.44 141 VAL A N 1
ATOM 1114 C CA . VAL A 1 141 ? 19.552 0.697 -22.891 1.00 95.44 141 VAL A CA 1
ATOM 1115 C C . VAL A 1 141 ? 20.687 -0.244 -22.472 1.00 95.44 141 VAL A C 1
ATOM 1117 O O . VAL A 1 141 ? 21.678 0.182 -21.880 1.00 95.44 141 VAL A O 1
ATOM 1120 N N . GLY A 1 142 ? 20.496 -1.549 -22.683 1.00 94.44 142 GLY A N 1
ATOM 1121 C CA . GLY A 1 142 ? 21.456 -2.596 -22.313 1.00 94.44 142 GLY A CA 1
ATOM 1122 C C . GLY A 1 142 ? 21.524 -2.949 -20.818 1.00 94.44 142 GLY A C 1
ATOM 1123 O O . GLY A 1 142 ? 22.150 -3.948 -20.458 1.00 94.44 142 GLY A O 1
ATOM 1124 N N . VAL A 1 143 ? 20.854 -2.203 -19.930 1.00 95.62 143 VAL A N 1
ATOM 1125 C CA . VAL A 1 143 ? 20.863 -2.460 -18.480 1.00 95.62 143 VAL A CA 1
ATOM 1126 C C . VAL A 1 143 ? 19.622 -3.257 -18.057 1.00 95.62 143 VAL A C 1
ATOM 1128 O O . VAL A 1 143 ? 18.499 -2.858 -18.371 1.00 95.62 143 VAL A O 1
ATOM 1131 N N . PRO A 1 144 ? 19.774 -4.353 -17.285 1.00 96.50 144 PRO A N 1
ATOM 1132 C CA . PRO A 1 144 ? 18.638 -5.092 -16.748 1.00 96.50 144 PRO A CA 1
ATOM 1133 C C . PRO A 1 144 ? 17.721 -4.232 -15.878 1.00 96.50 144 PRO A C 1
ATOM 1135 O O . PRO A 1 144 ? 18.100 -3.750 -14.811 1.00 96.50 144 PRO A O 1
ATOM 1138 N N . TYR A 1 145 ? 16.476 -4.105 -16.318 1.00 96.69 145 TYR A N 1
ATOM 1139 C CA . TYR A 1 145 ? 15.385 -3.527 -15.557 1.00 96.69 145 TYR A CA 1
ATOM 1140 C C . TYR A 1 145 ? 14.711 -4.614 -14.719 1.00 96.69 145 TYR A C 1
ATOM 1142 O O . TYR A 1 145 ? 14.310 -5.658 -15.242 1.00 96.69 145 TYR A O 1
ATOM 1150 N N . ILE A 1 146 ? 14.570 -4.368 -13.416 1.00 96.38 146 ILE A N 1
ATOM 1151 C CA . ILE A 1 146 ? 13.873 -5.258 -12.484 1.00 96.38 146 ILE A CA 1
ATOM 1152 C C . ILE A 1 146 ? 13.015 -4.406 -11.554 1.00 96.38 146 ILE A C 1
ATOM 1154 O O . ILE A 1 146 ? 13.536 -3.595 -10.792 1.00 96.38 146 ILE A O 1
ATOM 1158 N N . TYR A 1 147 ? 11.704 -4.631 -11.570 1.00 95.88 147 TYR A N 1
ATOM 1159 C CA . TYR A 1 147 ? 10.766 -4.018 -10.639 1.00 95.88 147 TYR A CA 1
ATOM 1160 C C . TYR A 1 147 ? 9.945 -5.089 -9.917 1.00 95.88 147 TYR A C 1
ATOM 1162 O O . TYR A 1 147 ? 9.266 -5.902 -10.540 1.00 95.88 147 TYR A O 1
ATOM 1170 N N . ALA A 1 148 ? 10.004 -5.079 -8.586 1.00 94.88 148 ALA A N 1
ATOM 1171 C CA . ALA A 1 148 ? 9.293 -6.012 -7.718 1.00 94.88 148 ALA A CA 1
ATOM 1172 C C . ALA A 1 148 ? 8.168 -5.271 -6.970 1.00 94.88 148 ALA A C 1
ATOM 1174 O O . ALA A 1 148 ? 8.421 -4.691 -5.902 1.00 94.88 148 ALA A O 1
ATOM 1175 N N . PRO A 1 149 ? 6.939 -5.224 -7.520 1.00 94.75 149 PRO A N 1
ATOM 1176 C CA . PRO A 1 149 ? 5.804 -4.656 -6.806 1.00 94.75 149 PRO A CA 1
ATOM 1177 C C . PRO A 1 149 ? 5.453 -5.504 -5.582 1.00 94.75 149 PRO A C 1
ATOM 1179 O O . PRO A 1 149 ? 5.693 -6.708 -5.524 1.00 94.75 149 PRO A O 1
ATOM 1182 N N . ARG A 1 150 ? 4.832 -4.863 -4.597 1.00 93.88 150 ARG A N 1
ATOM 1183 C CA . ARG A 1 150 ? 4.223 -5.530 -3.443 1.00 93.88 150 ARG A CA 1
ATOM 1184 C C . ARG A 1 150 ? 2.900 -4.870 -3.102 1.00 93.88 150 ARG A C 1
ATOM 1186 O O . ARG A 1 150 ? 2.724 -3.683 -3.356 1.00 93.88 150 ARG A O 1
ATOM 1193 N N . ILE A 1 151 ? 1.976 -5.589 -2.479 1.00 94.81 151 ILE A N 1
ATOM 1194 C CA . ILE A 1 151 ? 0.771 -4.953 -1.940 1.00 94.81 151 ILE A CA 1
ATOM 1195 C C . ILE A 1 151 ? 1.072 -4.369 -0.569 1.00 94.81 151 ILE A C 1
ATOM 1197 O O . ILE A 1 151 ? 1.542 -5.060 0.337 1.00 94.81 151 ILE A O 1
ATOM 1201 N N . TRP A 1 152 ? 0.765 -3.088 -0.407 1.00 94.12 152 TRP A N 1
ATOM 1202 C CA . TRP A 1 152 ? 0.680 -2.471 0.901 1.00 94.12 152 TRP A CA 1
ATOM 1203 C C . TRP A 1 152 ? -0.769 -2.401 1.365 1.00 94.12 152 TRP A C 1
ATOM 1205 O O . TRP A 1 152 ? -1.646 -1.947 0.631 1.00 94.12 152 TRP A O 1
ATOM 1215 N N . ASP A 1 153 ? -0.989 -2.808 2.612 1.00 92.12 153 ASP A N 1
ATOM 1216 C CA . ASP A 1 153 ? -2.286 -2.812 3.270 1.00 92.12 153 ASP A CA 1
ATOM 1217 C C . ASP A 1 153 ? -2.114 -2.323 4.718 1.00 92.12 153 ASP A C 1
ATOM 1219 O O . ASP A 1 153 ? -1.248 -2.791 5.460 1.00 92.12 153 ASP A O 1
ATOM 1223 N N . ALA A 1 154 ? -2.937 -1.367 5.142 1.00 91.69 154 ALA A N 1
ATOM 1224 C CA . ALA A 1 154 ? -2.881 -0.815 6.494 1.00 91.69 154 ALA A CA 1
ATOM 1225 C C . ALA A 1 154 ? -3.283 -1.821 7.588 1.00 91.69 154 ALA A C 1
ATOM 1227 O O . ALA A 1 154 ? -2.865 -1.666 8.741 1.00 91.69 154 ALA A O 1
ATOM 1228 N N . GLN A 1 155 ? -4.069 -2.845 7.243 1.00 90.62 155 GLN A N 1
ATOM 1229 C CA . GLN A 1 155 ? -4.622 -3.846 8.158 1.00 90.62 155 GLN A CA 1
ATOM 1230 C C . GLN A 1 155 ? -3.963 -5.220 8.040 1.00 90.62 155 GLN A C 1
ATOM 1232 O O . GLN A 1 155 ? -4.158 -6.058 8.928 1.00 90.62 155 GLN A O 1
ATOM 1237 N N . MET A 1 156 ? -3.173 -5.455 6.990 1.00 88.44 156 MET A N 1
ATOM 1238 C CA . MET A 1 156 ? -2.584 -6.757 6.690 1.00 88.44 156 MET A CA 1
ATOM 1239 C C . MET A 1 156 ? -1.086 -6.660 6.392 1.00 88.44 156 MET A C 1
ATOM 1241 O O . MET A 1 156 ? -0.602 -5.710 5.786 1.00 88.44 156 MET A O 1
ATOM 1245 N N . SER A 1 157 ? -0.327 -7.673 6.808 1.00 87.44 157 SER A N 1
ATOM 1246 C CA . SER A 1 157 ? 1.067 -7.810 6.386 1.00 87.44 157 SER A CA 1
ATOM 1247 C C . SER A 1 157 ? 1.118 -8.254 4.927 1.00 87.44 157 SER A C 1
ATOM 1249 O O . SER A 1 157 ? 0.659 -9.361 4.656 1.00 87.44 157 SER A O 1
ATOM 1251 N N . CYS A 1 158 ? 1.681 -7.413 4.051 1.00 85.75 158 CYS A N 1
ATOM 1252 C CA . CYS A 1 158 ? 2.071 -7.690 2.657 1.00 85.75 158 CYS A CA 1
ATOM 1253 C C . CYS A 1 158 ? 1.419 -8.955 2.056 1.00 85.75 158 CYS A C 1
ATOM 1255 O O . CYS A 1 158 ? 2.071 -10.004 2.018 1.00 85.75 158 CYS A O 1
ATOM 1257 N N . PRO A 1 159 ? 0.132 -8.897 1.663 1.00 88.44 159 PRO A N 1
ATOM 1258 C CA . PRO A 1 159 ? -0.561 -10.069 1.148 1.00 88.44 159 PRO A CA 1
ATOM 1259 C C . PRO A 1 159 ? 0.099 -10.577 -0.134 1.00 88.44 159 PRO A C 1
ATOM 1261 O O . PRO A 1 159 ? 0.657 -9.799 -0.910 1.00 88.44 159 PRO A O 1
ATOM 1264 N N . ALA A 1 160 ? 0.020 -11.890 -0.350 1.00 90.62 160 ALA A N 1
ATOM 1265 C CA . ALA A 1 160 ? 0.398 -12.484 -1.624 1.00 90.62 160 ALA A CA 1
ATOM 1266 C C . ALA A 1 160 ? -0.569 -12.001 -2.713 1.00 90.62 160 ALA A C 1
ATOM 1268 O O . ALA A 1 160 ? -1.779 -11.943 -2.481 1.00 90.62 160 ALA A O 1
ATOM 1269 N N . ALA A 1 161 ? -0.021 -11.652 -3.872 1.00 93.69 161 ALA A N 1
ATOM 1270 C CA . ALA A 1 161 ? -0.771 -11.105 -4.988 1.00 93.69 161 ALA A CA 1
ATOM 1271 C C . ALA A 1 161 ? -0.239 -11.656 -6.309 1.00 93.69 161 ALA A C 1
ATOM 1273 O O . ALA A 1 161 ? 0.949 -11.965 -6.432 1.00 93.69 161 ALA A O 1
ATOM 1274 N N . GLU A 1 162 ? -1.131 -11.749 -7.284 1.00 95.56 162 GLU A N 1
ATOM 1275 C CA . GLU A 1 162 ? -0.791 -12.021 -8.672 1.00 95.56 162 GLU A CA 1
ATOM 1276 C C . GLU A 1 162 ? -0.719 -10.695 -9.424 1.00 95.56 162 GLU A C 1
ATOM 1278 O O . GLU A 1 162 ? -1.597 -9.842 -9.289 1.00 95.56 162 GLU A O 1
ATOM 1283 N N . TYR A 1 163 ? 0.357 -10.514 -10.186 1.00 96.25 163 TYR A N 1
ATOM 1284 C CA . TYR A 1 163 ? 0.612 -9.297 -10.946 1.00 96.25 163 TYR A CA 1
ATOM 1285 C C . TYR A 1 163 ? 0.505 -9.583 -12.433 1.00 96.25 163 TYR A C 1
ATOM 1287 O O . TYR A 1 163 ? 1.055 -10.565 -12.933 1.00 96.25 163 TYR A O 1
ATOM 1295 N N . SER A 1 164 ? -0.182 -8.697 -13.136 1.00 96.31 164 SER A N 1
ATOM 1296 C CA . SER A 1 164 ? -0.309 -8.728 -14.584 1.00 96.31 164 SER A CA 1
ATOM 1297 C C . SER A 1 164 ? -0.290 -7.309 -15.142 1.00 96.31 164 SER A C 1
ATOM 1299 O O . SER A 1 164 ? -0.363 -6.323 -14.408 1.00 96.31 164 SER A O 1
ATOM 1301 N N . SER A 1 165 ? -0.150 -7.201 -16.456 1.00 96.44 165 SER A N 1
ATOM 1302 C CA . SER A 1 165 ? -0.209 -5.928 -17.166 1.00 96.44 165 SER A CA 1
ATOM 1303 C C . SER A 1 165 ? -1.025 -6.131 -18.436 1.00 96.44 165 SER A C 1
ATOM 1305 O O . SER A 1 165 ? -0.743 -7.091 -19.155 1.00 96.44 165 SER A O 1
ATOM 1307 N N . PRO A 1 166 ? -2.006 -5.260 -18.739 1.00 96.00 166 PRO A N 1
ATOM 1308 C CA . PRO A 1 166 ? -2.797 -5.364 -19.967 1.00 96.00 166 PRO A CA 1
ATOM 1309 C C . PRO A 1 166 ? -1.940 -5.254 -21.230 1.00 96.00 166 PRO A C 1
ATOM 1311 O O . PRO A 1 166 ? -2.230 -5.875 -22.248 1.00 96.00 166 PRO A O 1
ATOM 1314 N N . TRP A 1 167 ? -0.872 -4.462 -21.148 1.00 95.88 167 TRP A N 1
ATOM 1315 C CA . TRP A 1 167 ? 0.083 -4.257 -22.221 1.00 95.88 167 TRP A CA 1
ATOM 1316 C C . TRP A 1 167 ? 1.491 -4.086 -21.648 1.00 95.88 167 TRP A C 1
ATOM 1318 O O . TRP A 1 167 ? 1.668 -3.444 -20.610 1.00 95.88 167 TRP A O 1
ATOM 1328 N N . LEU A 1 168 ? 2.477 -4.668 -22.331 1.00 96.12 168 LEU A N 1
ATOM 1329 C CA . LEU A 1 168 ? 3.901 -4.528 -22.041 1.00 96.12 168 LEU A CA 1
ATOM 1330 C C . LEU A 1 168 ? 4.678 -4.399 -23.358 1.00 96.12 168 LEU A C 1
ATOM 1332 O O . LEU A 1 168 ? 4.310 -5.056 -24.337 1.00 96.12 168 LEU A O 1
ATOM 1336 N N . PRO A 1 169 ? 5.762 -3.604 -23.393 1.00 95.50 169 PRO A N 1
ATOM 1337 C CA . PRO A 1 169 ? 6.677 -3.606 -24.525 1.00 95.50 169 PRO A CA 1
ATOM 1338 C C . PRO A 1 169 ? 7.401 -4.959 -24.620 1.00 95.50 169 PRO A C 1
ATOM 1340 O O . PRO A 1 169 ? 7.581 -5.652 -23.620 1.00 95.50 169 PRO A O 1
ATOM 1343 N N . SER A 1 170 ? 7.845 -5.340 -25.820 1.00 94.56 170 SER A N 1
ATOM 1344 C CA . SER A 1 170 ? 8.409 -6.672 -26.111 1.00 94.56 170 SER A CA 1
ATOM 1345 C C . SER A 1 170 ? 9.624 -7.051 -25.258 1.00 94.56 170 SER A C 1
ATOM 1347 O O . SER A 1 170 ? 9.860 -8.234 -25.010 1.00 94.56 170 SER A O 1
ATOM 1349 N N . TRP A 1 171 ? 10.389 -6.063 -24.797 1.00 95.69 171 TRP A N 1
ATOM 1350 C CA . TRP A 1 171 ? 11.569 -6.260 -23.958 1.00 95.69 171 TRP A CA 1
ATOM 1351 C C . TRP A 1 171 ? 11.246 -6.507 -22.477 1.00 95.69 171 TRP A C 1
ATOM 1353 O O . TRP A 1 171 ? 12.133 -6.914 -21.723 1.00 95.69 171 TRP A O 1
ATOM 1363 N N . LEU A 1 172 ? 9.998 -6.287 -22.048 1.00 96.62 172 LEU A N 1
ATOM 1364 C CA . LEU A 1 172 ? 9.572 -6.314 -20.651 1.00 96.62 172 LEU A CA 1
ATOM 1365 C C . LEU A 1 172 ? 8.534 -7.415 -20.411 1.00 96.62 172 LEU A C 1
ATOM 1367 O O . LEU A 1 172 ? 7.540 -7.527 -21.123 1.00 96.62 172 LEU A O 1
ATOM 1371 N N . LYS A 1 173 ? 8.738 -8.240 -19.381 1.00 97.00 173 LYS A N 1
ATOM 1372 C CA . LYS A 1 173 ? 7.847 -9.368 -19.074 1.00 97.00 173 LYS A CA 1
ATOM 1373 C C . LYS A 1 173 ? 7.756 -9.662 -17.585 1.00 97.00 173 LYS A C 1
ATOM 1375 O O . LYS A 1 173 ? 8.702 -9.445 -16.829 1.00 97.00 173 LYS A O 1
ATOM 1380 N N . TRP A 1 174 ? 6.627 -10.230 -17.176 1.00 96.81 174 TRP A N 1
ATOM 1381 C CA . TRP A 1 174 ? 6.461 -10.764 -15.829 1.00 96.81 174 TRP A CA 1
ATOM 1382 C C . TRP A 1 174 ? 7.229 -12.076 -15.663 1.00 96.81 174 TRP A C 1
ATOM 1384 O O . TRP A 1 174 ? 7.114 -13.002 -16.466 1.00 96.81 174 TRP A O 1
ATOM 1394 N N . HIS A 1 175 ? 8.000 -12.176 -14.586 1.00 96.12 175 HIS A N 1
ATOM 1395 C CA . HIS A 1 175 ? 8.684 -13.392 -14.180 1.00 96.12 175 HIS A CA 1
ATOM 1396 C C . HIS A 1 175 ? 8.670 -13.509 -12.656 1.00 96.12 175 HIS A C 1
ATOM 1398 O O . HIS A 1 175 ? 9.266 -12.692 -11.962 1.00 96.12 175 HIS A O 1
ATOM 1404 N N . ARG A 1 176 ? 7.998 -14.543 -12.128 1.00 93.00 176 ARG A N 1
ATOM 1405 C CA . ARG A 1 176 ? 7.894 -14.814 -10.677 1.00 93.00 176 ARG A CA 1
ATOM 1406 C C . ARG A 1 176 ? 7.397 -13.610 -9.852 1.00 93.00 176 ARG A C 1
ATOM 1408 O O . ARG A 1 176 ? 7.883 -13.376 -8.753 1.00 93.00 176 ARG A O 1
ATOM 1415 N N . GLY A 1 177 ? 6.432 -12.857 -10.386 1.00 92.19 177 GLY A N 1
ATOM 1416 C CA . GLY A 1 177 ? 5.864 -11.675 -9.722 1.00 92.19 177 GLY A CA 1
ATOM 1417 C C . GLY A 1 177 ? 6.718 -10.407 -9.828 1.00 92.19 177 GLY A C 1
ATOM 1418 O O . GLY A 1 177 ? 6.361 -9.389 -9.249 1.00 92.19 177 GLY A O 1
ATOM 1419 N N . GLU A 1 178 ? 7.818 -10.445 -10.580 1.00 95.69 178 GLU A N 1
ATOM 1420 C CA . GLU A 1 178 ? 8.656 -9.283 -10.868 1.00 95.69 178 GLU A CA 1
ATOM 1421 C C . GLU A 1 178 ? 8.573 -8.923 -12.349 1.00 95.69 178 GLU A C 1
ATOM 1423 O O . GLU A 1 178 ? 8.514 -9.797 -13.216 1.00 95.69 178 GLU A O 1
ATOM 1428 N N . LEU A 1 179 ? 8.606 -7.631 -12.642 1.00 96.12 179 LEU A N 1
ATOM 1429 C CA . LEU A 1 179 ? 8.657 -7.105 -13.994 1.00 96.12 179 LEU A CA 1
ATOM 1430 C C . LEU A 1 179 ? 10.126 -6.986 -14.409 1.00 96.12 179 LEU A C 1
ATOM 1432 O O . LEU A 1 179 ? 10.882 -6.229 -13.800 1.00 96.12 179 LEU A O 1
ATOM 1436 N N . ARG A 1 180 ? 10.545 -7.777 -15.400 1.00 97.31 180 ARG A N 1
ATOM 1437 C CA . ARG A 1 180 ? 11.949 -7.916 -15.807 1.00 97.31 180 ARG A CA 1
ATOM 1438 C C . ARG A 1 180 ? 12.128 -7.716 -17.304 1.00 97.31 180 ARG A C 1
ATOM 1440 O O . ARG A 1 180 ? 11.315 -8.200 -18.089 1.00 97.31 180 ARG A O 1
ATOM 1447 N N . GLY A 1 181 ? 13.212 -7.059 -17.696 1.00 96.75 181 GLY A N 1
ATOM 1448 C CA . GLY A 1 181 ? 13.518 -6.799 -19.099 1.00 96.75 181 GLY A CA 1
ATOM 1449 C C . GLY A 1 181 ? 14.877 -6.145 -19.303 1.00 96.75 181 GLY A C 1
ATOM 1450 O O . GLY A 1 181 ? 15.518 -5.748 -18.335 1.00 96.75 181 GLY A O 1
ATOM 1451 N N . VAL A 1 182 ? 15.314 -6.035 -20.554 1.00 97.12 182 VAL A N 1
ATOM 1452 C CA . VAL A 1 182 ? 16.489 -5.243 -20.950 1.00 97.12 182 VAL A CA 1
ATOM 1453 C C . VAL A 1 182 ? 16.081 -4.446 -22.188 1.00 97.12 182 VAL A C 1
ATOM 1455 O O . VAL A 1 182 ? 15.814 -5.085 -23.204 1.00 97.12 182 VAL A O 1
ATOM 1458 N N . PRO A 1 183 ? 15.975 -3.109 -22.120 1.00 96.69 183 PRO A N 1
ATOM 1459 C CA . PRO A 1 183 ? 15.609 -2.318 -23.289 1.00 96.69 183 PRO A CA 1
ATOM 1460 C C . PRO A 1 183 ? 16.766 -2.278 -24.297 1.00 96.69 183 PRO A C 1
ATOM 1462 O O . PRO A 1 183 ? 17.937 -2.186 -23.914 1.00 96.69 183 PRO A O 1
ATOM 1465 N N . GLY A 1 184 ? 16.431 -2.358 -25.580 1.00 93.75 184 GLY A N 1
ATOM 1466 C CA . GLY A 1 184 ? 17.313 -2.126 -26.718 1.00 93.75 184 GLY A CA 1
ATOM 1467 C C . GLY A 1 184 ? 17.341 -0.655 -27.168 1.00 93.75 184 GLY A C 1
ATOM 1468 O O . GLY A 1 184 ? 16.596 0.168 -26.638 1.00 93.75 184 GLY A O 1
ATOM 1469 N N . PRO A 1 185 ? 18.190 -0.312 -28.153 1.00 91.06 185 PRO A N 1
ATOM 1470 C CA . PRO A 1 185 ? 18.423 1.072 -28.601 1.00 91.06 185 PRO A CA 1
ATOM 1471 C C . PRO A 1 185 ? 17.227 1.719 -29.323 1.00 91.06 185 PRO A C 1
ATOM 1473 O O . PRO A 1 185 ? 17.100 2.947 -29.353 1.00 91.06 185 PRO A O 1
ATOM 1476 N N . ASP A 1 186 ? 16.329 0.899 -29.877 1.00 92.00 186 ASP A N 1
ATOM 1477 C CA . ASP A 1 186 ? 15.105 1.342 -30.559 1.00 92.00 186 ASP A CA 1
ATOM 1478 C C . ASP A 1 186 ? 13.879 1.388 -29.631 1.00 92.00 186 ASP A C 1
ATOM 1480 O O . ASP A 1 186 ? 12.792 1.816 -30.041 1.00 92.00 186 ASP A O 1
ATOM 1484 N N . ASP A 1 187 ? 14.026 0.941 -28.378 1.00 93.75 187 ASP A N 1
ATOM 1485 C CA . ASP A 1 187 ? 12.921 0.902 -27.429 1.00 93.75 187 ASP A CA 1
ATOM 1486 C C . ASP A 1 187 ? 12.572 2.305 -26.932 1.00 93.75 187 ASP A C 1
ATOM 1488 O O . ASP A 1 187 ? 13.414 3.086 -26.490 1.00 93.75 187 ASP A O 1
ATOM 1492 N N . LYS A 1 188 ? 11.278 2.624 -26.982 1.00 91.81 188 LYS A N 1
ATOM 1493 C CA . LYS A 1 188 ? 10.757 3.947 -26.629 1.00 91.81 188 LYS A CA 1
ATOM 1494 C C . LYS A 1 188 ? 10.219 3.981 -25.203 1.00 91.81 188 LYS A C 1
ATOM 1496 O O . LYS A 1 188 ? 9.736 2.980 -24.669 1.00 91.81 188 LYS A O 1
ATOM 1501 N N . SER A 1 189 ? 10.225 5.179 -24.624 1.00 95.06 189 SER A N 1
ATOM 1502 C CA . SER A 1 189 ? 9.508 5.485 -23.384 1.00 95.06 189 SER A CA 1
ATOM 1503 C C . SER A 1 189 ? 8.023 5.137 -23.513 1.00 95.06 189 SER A C 1
ATOM 1505 O O . SER A 1 189 ? 7.403 5.392 -24.547 1.00 95.06 189 SER A O 1
ATOM 1507 N N . CYS A 1 190 ? 7.443 4.548 -22.471 1.00 94.69 190 CYS A N 1
ATOM 1508 C CA . CYS A 1 190 ? 6.073 4.043 -22.507 1.00 94.69 190 CYS A CA 1
ATOM 1509 C C . CYS A 1 190 ? 5.369 4.161 -21.151 1.00 94.69 190 CYS A C 1
ATOM 1511 O O . CYS A 1 190 ? 6.002 4.338 -20.109 1.00 94.69 190 CYS A O 1
ATOM 1513 N N . SER A 1 191 ? 4.041 4.034 -21.163 1.00 97.06 191 SER A N 1
ATOM 1514 C CA . SER A 1 191 ? 3.252 3.939 -19.939 1.00 97.06 191 SER A CA 1
ATOM 1515 C C . SER A 1 191 ? 2.998 2.476 -19.596 1.00 97.06 191 SER A C 1
ATOM 1517 O O . SER A 1 191 ? 2.494 1.719 -20.424 1.00 97.06 191 SER A O 1
ATOM 1519 N N . ILE A 1 192 ? 3.344 2.083 -18.371 1.00 96.62 192 ILE A N 1
ATOM 1520 C CA . ILE A 1 192 ? 3.129 0.731 -17.860 1.00 96.62 192 ILE A CA 1
ATOM 1521 C C . ILE A 1 192 ? 1.983 0.767 -16.855 1.00 96.62 192 ILE A C 1
ATOM 1523 O O . ILE A 1 192 ? 2.032 1.523 -15.881 1.00 96.62 192 ILE A O 1
ATOM 1527 N N . THR A 1 193 ? 0.990 -0.096 -17.068 1.00 97.31 193 THR A N 1
ATOM 1528 C CA . THR A 1 193 ? -0.088 -0.361 -16.112 1.00 97.31 193 THR A CA 1
ATOM 1529 C C . THR A 1 193 ? 0.139 -1.713 -15.452 1.00 97.31 193 THR A C 1
ATOM 1531 O O . THR A 1 193 ? 0.281 -2.741 -16.118 1.00 97.31 193 THR A O 1
ATOM 1534 N N . ILE A 1 194 ? 0.167 -1.712 -14.126 1.00 97.19 194 ILE A N 1
ATOM 1535 C CA . ILE A 1 194 ? 0.279 -2.905 -13.295 1.00 97.19 194 ILE A CA 1
ATOM 1536 C C . ILE A 1 194 ? -1.063 -3.140 -12.632 1.00 97.19 194 ILE A C 1
ATOM 1538 O O . ILE A 1 194 ? -1.551 -2.301 -11.878 1.00 97.19 194 ILE A O 1
ATOM 1542 N N . VAL A 1 195 ? -1.610 -4.316 -12.892 1.00 97.25 195 VAL A N 1
ATOM 1543 C CA . VAL A 1 195 ? -2.803 -4.846 -12.257 1.00 97.25 195 VAL A CA 1
ATOM 1544 C C . VAL A 1 195 ? -2.363 -5.865 -11.219 1.00 97.25 195 VAL A C 1
ATOM 1546 O O . VAL A 1 195 ? -1.592 -6.777 -11.519 1.00 97.25 195 VAL A O 1
ATOM 1549 N N . ALA A 1 196 ? -2.842 -5.705 -9.992 1.00 97.00 196 ALA A N 1
ATOM 1550 C CA . ALA A 1 196 ? -2.589 -6.631 -8.907 1.00 97.00 196 ALA A CA 1
ATOM 1551 C C . ALA A 1 196 ? -3.900 -7.184 -8.353 1.00 97.00 196 ALA A C 1
ATOM 1553 O O . ALA A 1 196 ? -4.779 -6.429 -7.929 1.00 97.00 196 ALA A O 1
ATOM 1554 N N . GLU A 1 197 ? -3.993 -8.507 -8.301 1.00 95.50 197 GLU A N 1
ATOM 1555 C CA . GLU A 1 197 ? -5.115 -9.226 -7.708 1.00 95.50 197 GLU A CA 1
ATOM 1556 C C . GLU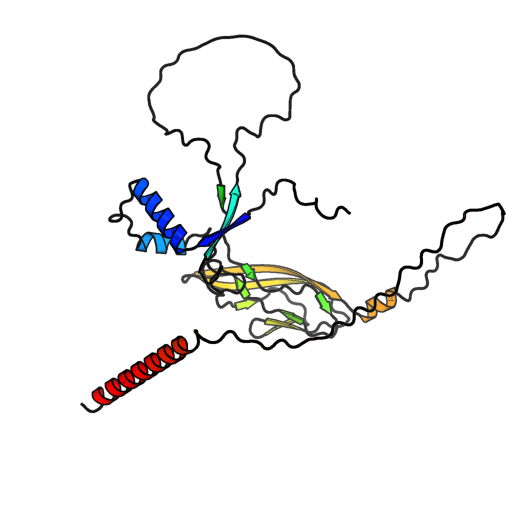 A 1 197 ? -4.661 -9.928 -6.432 1.00 95.50 197 GLU A C 1
ATOM 1558 O O . GLU A 1 197 ? -3.648 -10.629 -6.412 1.00 95.50 197 GLU A O 1
ATOM 1563 N N . TYR A 1 198 ? -5.392 -9.729 -5.336 1.00 94.31 198 TYR A N 1
ATOM 1564 C CA . TYR A 1 198 ? -5.062 -10.338 -4.047 1.00 94.31 198 TYR A CA 1
ATOM 1565 C C . TYR A 1 198 ? -6.317 -10.669 -3.239 1.00 94.31 198 TYR A C 1
ATOM 1567 O O . TYR A 1 198 ? -7.394 -10.137 -3.492 1.00 94.31 198 TYR A O 1
ATOM 1575 N N . MET A 1 199 ? -6.187 -11.548 -2.244 1.00 92.50 199 MET A N 1
ATOM 1576 C CA . MET A 1 199 ? -7.300 -11.946 -1.375 1.00 92.50 199 MET A CA 1
ATOM 1577 C C . MET A 1 199 ? -7.290 -11.156 -0.063 1.00 92.50 199 MET A C 1
ATOM 1579 O O . MET A 1 199 ? -6.280 -11.132 0.647 1.00 92.50 199 MET A O 1
ATOM 1583 N N . ARG A 1 200 ? -8.433 -10.577 0.316 1.00 88.12 200 ARG A N 1
ATOM 1584 C CA . ARG A 1 200 ? -8.640 -9.882 1.595 1.00 88.12 200 ARG A CA 1
ATOM 1585 C C . ARG A 1 200 ? -9.911 -10.387 2.268 1.00 88.12 200 ARG A C 1
ATOM 1587 O O . ARG A 1 200 ? -10.982 -10.306 1.696 1.00 88.12 200 ARG A O 1
ATOM 1594 N N . GLU A 1 201 ? -9.788 -10.925 3.483 1.00 86.19 201 GLU A N 1
ATOM 1595 C CA . GLU A 1 201 ? -10.919 -11.480 4.261 1.00 86.19 201 GLU A CA 1
ATOM 1596 C C . GLU A 1 201 ? -11.805 -12.497 3.494 1.00 86.19 201 GLU A C 1
ATOM 1598 O O . GLU A 1 201 ? -12.940 -12.743 3.881 1.00 86.19 201 GLU A O 1
ATOM 1603 N N . GLY A 1 202 ? -11.267 -13.146 2.453 1.00 86.94 202 GLY A N 1
ATOM 1604 C CA . GLY A 1 202 ? -12.003 -14.097 1.606 1.00 86.94 202 GLY A CA 1
ATOM 1605 C C . GLY A 1 202 ? -12.560 -13.497 0.311 1.00 86.94 202 GLY A C 1
ATOM 1606 O O . GLY A 1 202 ? -13.041 -14.245 -0.534 1.00 86.94 202 GLY A O 1
ATOM 1607 N N . GLU A 1 203 ? -12.429 -12.188 0.112 1.00 91.19 203 GLU A N 1
ATOM 1608 C CA . GLU A 1 203 ? -12.849 -11.479 -1.096 1.00 91.19 203 GLU A CA 1
ATOM 1609 C C . GLU A 1 203 ? -11.650 -11.194 -2.009 1.00 91.19 203 GLU A C 1
ATOM 1611 O O . GLU A 1 203 ? -10.549 -10.890 -1.540 1.00 91.19 203 GLU A O 1
ATOM 1616 N N . LYS A 1 204 ? -11.859 -11.287 -3.327 1.00 92.31 204 LYS A N 1
ATOM 1617 C CA . LYS A 1 204 ? -10.862 -10.875 -4.322 1.00 92.31 204 LYS A CA 1
ATOM 1618 C C . LYS A 1 204 ? -10.857 -9.352 -4.425 1.00 92.31 204 LYS A C 1
ATOM 1620 O O . LYS A 1 204 ? -11.883 -8.744 -4.713 1.00 92.31 204 LYS A O 1
ATOM 1625 N N . CYS A 1 205 ? -9.700 -8.746 -4.208 1.00 93.62 205 CYS A N 1
ATOM 1626 C CA . CYS A 1 205 ? -9.464 -7.321 -4.378 1.00 93.62 205 CYS A CA 1
ATOM 1627 C C . CYS A 1 205 ? -8.611 -7.072 -5.623 1.00 93.62 205 CYS A C 1
ATOM 1629 O O . CYS A 1 205 ? -7.690 -7.834 -5.917 1.00 93.62 205 CYS A O 1
ATOM 1631 N N . HIS A 1 206 ? -8.902 -5.966 -6.304 1.00 95.25 206 HIS A N 1
ATOM 1632 C CA . HIS A 1 206 ? -8.222 -5.524 -7.515 1.00 95.25 206 HIS A CA 1
ATOM 1633 C C . HIS A 1 206 ? -7.588 -4.149 -7.276 1.00 95.25 206 HIS A C 1
ATOM 1635 O O . HIS A 1 206 ? -8.232 -3.256 -6.719 1.00 95.25 206 HIS A O 1
ATOM 1641 N N . LEU A 1 207 ? -6.324 -3.988 -7.665 1.00 95.88 207 LEU A N 1
ATOM 1642 C CA . LEU A 1 207 ? -5.578 -2.733 -7.584 1.00 95.88 207 LEU A CA 1
ATOM 1643 C C . LEU A 1 207 ? -4.882 -2.456 -8.910 1.00 95.88 207 LEU A C 1
ATOM 1645 O O . LEU A 1 207 ? -4.336 -3.367 -9.527 1.00 95.88 207 LEU A O 1
ATOM 1649 N N . GLU A 1 208 ? -4.827 -1.185 -9.288 1.00 96.56 208 GLU A N 1
ATOM 1650 C CA . GLU A 1 208 ? -4.182 -0.734 -10.515 1.00 96.56 208 GLU A CA 1
ATOM 1651 C C . GLU A 1 208 ? -3.189 0.391 -10.208 1.00 96.56 208 GLU A C 1
ATOM 1653 O O . GLU A 1 208 ? -3.435 1.256 -9.361 1.00 96.56 208 GLU A O 1
ATOM 1658 N N . LEU A 1 209 ? -2.039 0.360 -10.875 1.00 95.62 209 LEU A N 1
ATOM 1659 C CA . LEU A 1 209 ? -1.012 1.390 -10.803 1.00 95.62 209 LEU A CA 1
ATOM 1660 C C . LEU A 1 209 ? -0.451 1.639 -12.197 1.00 95.62 209 LEU A C 1
ATOM 1662 O O . LEU A 1 209 ? 0.166 0.751 -12.784 1.00 95.62 209 LEU A O 1
ATOM 1666 N N . THR A 1 210 ? -0.577 2.873 -12.669 1.00 96.88 210 THR A N 1
ATOM 1667 C CA . THR A 1 210 ? 0.009 3.312 -13.936 1.00 96.88 210 THR A CA 1
ATOM 1668 C C . THR A 1 210 ? 1.139 4.298 -13.685 1.00 96.88 210 THR A C 1
ATOM 1670 O O . THR A 1 210 ? 1.011 5.225 -12.880 1.00 96.88 210 THR A O 1
ATOM 1673 N N . PHE A 1 211 ? 2.260 4.117 -14.377 1.00 96.19 211 PHE A N 1
ATOM 1674 C CA . PHE A 1 211 ? 3.374 5.062 -14.358 1.00 96.19 211 PHE A CA 1
ATOM 1675 C C . PHE A 1 211 ? 4.028 5.187 -15.737 1.00 96.19 211 PHE A C 1
ATOM 1677 O O . PHE A 1 211 ? 3.828 4.352 -16.618 1.00 96.19 211 PHE A O 1
ATOM 1684 N N . GLN A 1 212 ? 4.794 6.263 -15.921 1.00 96.69 212 GLN A N 1
ATOM 1685 C CA . GLN A 1 212 ? 5.608 6.488 -17.115 1.00 96.69 212 GLN A CA 1
ATOM 1686 C C . GLN A 1 212 ? 7.011 5.924 -16.891 1.00 96.69 212 GLN A C 1
ATOM 1688 O O . GLN A 1 212 ? 7.637 6.222 -15.867 1.00 96.69 212 GLN A O 1
ATOM 1693 N N . LEU A 1 213 ? 7.468 5.103 -17.832 1.00 96.38 213 LEU A N 1
ATOM 1694 C CA . LEU A 1 213 ? 8.794 4.506 -17.879 1.00 96.38 213 LEU A CA 1
ATOM 1695 C C . LEU A 1 213 ? 9.577 5.139 -19.028 1.00 96.38 213 LEU A C 1
ATOM 1697 O O . LEU A 1 213 ? 9.261 4.929 -20.199 1.00 96.38 213 LEU A O 1
ATOM 1701 N N . THR A 1 214 ? 10.595 5.912 -18.678 1.00 96.00 214 THR A N 1
ATOM 1702 C CA . THR A 1 214 ? 11.493 6.562 -19.626 1.00 96.00 214 THR A CA 1
ATOM 1703 C C . THR A 1 214 ? 12.633 5.620 -19.982 1.00 96.00 214 THR A C 1
ATOM 1705 O O . THR A 1 214 ? 13.329 5.140 -19.084 1.00 96.00 214 THR A O 1
ATOM 1708 N N . VAL A 1 215 ? 12.835 5.366 -21.274 1.00 95.06 215 VAL A N 1
ATOM 1709 C CA . VAL A 1 215 ? 14.005 4.636 -21.780 1.00 95.06 215 VAL A CA 1
ATOM 1710 C C . VAL A 1 215 ? 15.035 5.666 -22.235 1.00 95.06 215 VAL A C 1
ATOM 1712 O O . VAL A 1 215 ? 14.726 6.509 -23.073 1.00 95.06 215 VAL A O 1
ATOM 1715 N N . SER A 1 216 ? 16.225 5.635 -21.637 1.00 91.69 216 SER A N 1
ATOM 1716 C CA . SER A 1 216 ? 17.339 6.532 -21.962 1.00 91.69 216 SER A CA 1
ATOM 1717 C C . SER A 1 216 ? 18.489 5.746 -22.582 1.00 91.69 216 SER A C 1
ATOM 1719 O O . SER A 1 216 ? 18.909 4.722 -22.028 1.00 91.69 216 SER A O 1
ATOM 1721 N N . ASP A 1 217 ? 19.011 6.257 -23.689 1.00 86.00 217 ASP A N 1
ATOM 1722 C CA . ASP A 1 217 ? 20.164 5.711 -24.391 1.00 86.00 217 ASP A CA 1
ATOM 1723 C C . ASP A 1 217 ? 21.401 6.568 -24.075 1.00 86.00 217 ASP A C 1
ATOM 1725 O O . ASP A 1 217 ? 21.418 7.742 -24.453 1.00 86.00 217 ASP A O 1
ATOM 1729 N N . PRO A 1 218 ? 22.399 6.037 -23.346 1.00 77.75 218 PRO A N 1
ATOM 1730 C CA . PRO A 1 218 ? 23.580 6.810 -22.974 1.00 77.75 218 PRO A CA 1
ATOM 1731 C C . PRO A 1 218 ? 24.430 7.235 -24.181 1.00 77.75 218 PRO A C 1
ATOM 1733 O O . PRO A 1 218 ? 25.140 8.229 -24.073 1.00 77.75 218 PRO A O 1
ATOM 1736 N N . GLU A 1 219 ? 24.359 6.537 -25.322 1.00 72.31 219 GLU A N 1
ATOM 1737 C CA . GLU A 1 219 ? 25.135 6.904 -26.519 1.00 72.31 219 GLU A CA 1
ATOM 1738 C C . GLU A 1 219 ? 24.568 8.168 -27.186 1.00 72.31 219 GLU A C 1
ATOM 1740 O O . GLU A 1 219 ? 25.319 9.066 -27.557 1.00 72.31 219 GLU A O 1
ATOM 1745 N N . LYS A 1 220 ? 23.237 8.315 -27.213 1.00 67.50 220 LYS A N 1
ATOM 1746 C CA . LYS A 1 220 ? 22.558 9.519 -27.733 1.00 67.50 220 LYS A CA 1
ATOM 1747 C C . LYS A 1 220 ? 22.672 10.731 -26.806 1.00 67.50 220 LYS A C 1
ATOM 1749 O O . LYS A 1 220 ? 22.500 11.861 -27.248 1.00 67.50 220 LYS A O 1
ATOM 1754 N N . GLU A 1 221 ? 22.918 10.507 -25.516 1.00 61.94 221 GLU A N 1
ATOM 1755 C CA . GLU A 1 221 ? 23.125 11.583 -24.536 1.00 61.94 221 GLU A CA 1
ATOM 1756 C C . GLU A 1 221 ? 24.528 12.210 -24.672 1.00 61.94 221 GLU A C 1
ATOM 1758 O O . GLU A 1 221 ? 24.698 13.389 -24.371 1.00 61.94 221 GLU A O 1
ATOM 1763 N N . GLY A 1 222 ? 25.509 11.450 -25.181 1.00 59.22 222 GLY A N 1
ATOM 1764 C CA . GLY A 1 222 ? 26.859 11.935 -25.489 1.00 59.22 222 GLY A CA 1
ATOM 1765 C C . GLY A 1 222 ? 26.937 12.787 -26.760 1.00 59.22 222 GLY A C 1
ATOM 1766 O O . GLY A 1 222 ? 27.587 13.825 -26.746 1.00 59.22 222 GLY A O 1
ATOM 1767 N N . GLU A 1 223 ? 26.212 12.422 -27.824 1.00 55.16 223 GLU A N 1
ATOM 1768 C CA . GLU A 1 223 ? 26.229 13.158 -29.105 1.00 55.16 223 GLU A CA 1
ATOM 1769 C C . GLU A 1 223 ? 25.689 14.599 -29.004 1.00 55.16 223 GLU A C 1
ATOM 1771 O O . GLU A 1 223 ? 26.028 15.446 -29.826 1.00 55.16 223 GLU A O 1
ATOM 1776 N N . LEU A 1 224 ? 24.877 14.910 -27.986 1.00 53.34 224 LEU A N 1
ATOM 1777 C CA . LEU A 1 224 ? 24.360 16.265 -27.759 1.00 53.34 224 LEU A CA 1
ATOM 1778 C C . LEU A 1 224 ? 25.423 17.226 -27.190 1.00 53.34 224 LEU A C 1
ATOM 1780 O O . LEU A 1 224 ? 25.263 18.438 -27.297 1.00 53.34 224 LEU A O 1
ATOM 1784 N N . MET A 1 225 ? 26.486 16.702 -26.572 1.00 56.59 225 MET A N 1
ATOM 1785 C CA . MET A 1 225 ? 27.571 17.504 -25.988 1.00 56.59 225 MET A CA 1
ATOM 1786 C C . MET A 1 225 ? 28.680 17.837 -26.999 1.00 56.59 225 MET A C 1
ATOM 1788 O O . MET A 1 225 ? 29.477 18.731 -26.733 1.00 56.59 225 MET A O 1
ATOM 1792 N N . ASP A 1 226 ? 28.713 17.147 -28.143 1.00 58.62 226 ASP A N 1
ATOM 1793 C CA . ASP A 1 226 ? 29.739 17.298 -29.184 1.00 58.62 226 ASP A CA 1
ATOM 1794 C C . ASP A 1 226 ? 29.263 18.137 -30.386 1.00 58.62 226 ASP A C 1
ATOM 1796 O O . ASP A 1 226 ? 29.967 18.231 -31.394 1.00 58.62 226 ASP A O 1
ATOM 1800 N N . LEU A 1 227 ? 28.082 18.766 -30.308 1.00 48.41 227 LEU A N 1
ATOM 1801 C CA . LEU A 1 227 ? 27.684 19.752 -31.311 1.00 48.41 227 LEU A CA 1
ATOM 1802 C C . LEU A 1 227 ? 28.495 21.040 -31.090 1.00 48.41 227 LEU A C 1
ATOM 1804 O O . LEU A 1 227 ? 28.362 21.651 -30.025 1.00 48.41 227 LEU A O 1
ATOM 1808 N N . PRO A 1 228 ? 29.332 21.470 -32.056 1.00 53.12 228 PRO A N 1
ATOM 1809 C CA . PRO A 1 228 ? 29.991 22.761 -31.968 1.00 53.12 228 PRO A CA 1
ATOM 1810 C C . PRO A 1 228 ? 28.920 23.851 -31.867 1.00 53.12 228 PRO A C 1
ATOM 1812 O O . PRO A 1 228 ? 27.930 23.847 -32.597 1.00 53.12 228 PRO A O 1
ATOM 1815 N N . ASN A 1 229 ? 29.113 24.761 -30.918 1.00 48.75 229 ASN A N 1
ATOM 1816 C CA . ASN A 1 229 ? 28.323 25.972 -30.761 1.00 48.75 229 ASN A CA 1
ATOM 1817 C C . ASN A 1 229 ? 28.545 26.859 -32.004 1.00 48.75 229 ASN A C 1
ATOM 1819 O O . ASN A 1 229 ? 29.431 27.704 -32.002 1.00 48.75 229 ASN A O 1
ATOM 1823 N N . GLU A 1 230 ? 27.802 26.635 -33.091 1.00 54.25 230 GLU A N 1
ATOM 1824 C CA . GLU A 1 230 ? 27.924 27.378 -34.364 1.00 54.25 230 GLU A CA 1
ATOM 1825 C C . GLU A 1 230 ? 27.378 28.829 -34.295 1.00 54.25 230 GLU A C 1
ATOM 1827 O O . GLU A 1 230 ? 27.109 29.435 -35.326 1.00 54.25 230 GLU A O 1
ATOM 1832 N N . GLU A 1 231 ? 27.225 29.423 -33.104 1.00 51.88 231 GLU A N 1
ATOM 1833 C CA . GLU A 1 231 ? 26.722 30.801 -32.924 1.00 51.88 231 GLU A CA 1
ATOM 1834 C C . GLU A 1 231 ? 27.723 31.766 -32.249 1.00 51.88 231 GLU A C 1
ATOM 1836 O O . GLU A 1 231 ? 27.318 32.782 -31.691 1.00 51.88 231 GLU A O 1
ATOM 1841 N N . GLU A 1 232 ? 29.034 31.510 -32.325 1.00 51.16 232 GLU A N 1
ATOM 1842 C CA . GLU A 1 232 ? 30.066 32.479 -31.900 1.00 51.16 232 GLU A CA 1
ATOM 1843 C C . GLU A 1 232 ? 31.115 32.749 -32.991 1.00 51.16 232 GLU A C 1
ATOM 1845 O O . GLU A 1 232 ? 32.315 32.670 -32.762 1.00 51.16 232 GLU A O 1
ATOM 1850 N N . GLU A 1 233 ? 30.675 33.118 -34.191 1.00 54.12 233 GLU A N 1
ATOM 1851 C CA . GLU A 1 233 ? 31.505 33.896 -35.118 1.00 54.12 233 GLU A CA 1
ATOM 1852 C C . GLU A 1 233 ? 30.642 34.997 -35.735 1.00 54.12 233 GLU A C 1
ATOM 1854 O O . GLU A 1 233 ? 29.887 34.759 -36.670 1.00 54.12 233 GLU A O 1
ATOM 1859 N N . GLU A 1 234 ? 30.692 36.194 -35.146 1.00 55.47 234 GLU A N 1
ATOM 1860 C CA . GLU A 1 234 ? 30.978 37.452 -35.852 1.00 55.47 234 GLU A CA 1
ATOM 1861 C C . GLU A 1 234 ? 30.658 38.675 -34.969 1.00 55.47 234 GLU A C 1
ATOM 1863 O O . GLU A 1 234 ? 29.544 38.825 -34.460 1.00 55.47 234 GLU A O 1
ATOM 1868 N N . ARG A 1 235 ? 31.625 39.605 -34.975 1.00 51.97 235 ARG A N 1
ATOM 1869 C CA . ARG A 1 235 ? 31.603 41.032 -34.595 1.00 51.97 235 ARG A CA 1
ATOM 1870 C C . ARG A 1 235 ? 32.034 41.378 -33.180 1.00 51.97 235 ARG A C 1
ATOM 1872 O O . ARG A 1 235 ? 31.520 40.839 -32.212 1.00 51.97 235 ARG A O 1
ATOM 1879 N N . ASP A 1 236 ? 32.863 42.382 -32.964 1.00 45.59 236 ASP A N 1
ATOM 1880 C CA . ASP A 1 236 ? 33.801 43.144 -33.793 1.00 45.59 236 ASP A CA 1
ATOM 1881 C C . ASP A 1 236 ? 34.691 43.841 -32.753 1.00 45.59 236 ASP A C 1
ATOM 1883 O O . ASP A 1 236 ? 34.231 44.202 -31.664 1.00 45.59 236 ASP A O 1
ATOM 1887 N N . GLU A 1 237 ? 35.968 43.959 -33.084 1.00 61.28 237 GLU A N 1
ATOM 1888 C CA . GLU A 1 237 ? 36.949 44.813 -32.421 1.00 61.28 237 GLU A CA 1
ATOM 1889 C C . GLU A 1 237 ? 36.450 46.273 -32.401 1.00 61.28 237 GLU A C 1
ATOM 1891 O O . GLU A 1 237 ? 35.851 46.720 -33.377 1.00 61.28 237 GLU A O 1
ATOM 1896 N N . ASP A 1 238 ? 36.623 46.979 -31.275 1.00 50.19 238 ASP A N 1
ATOM 1897 C CA . ASP A 1 238 ? 37.252 48.314 -31.207 1.00 50.19 238 ASP A CA 1
ATOM 1898 C C . ASP A 1 238 ? 36.994 49.020 -29.853 1.00 50.19 238 ASP A C 1
ATOM 1900 O O . ASP A 1 238 ? 35.857 49.152 -29.398 1.00 50.19 238 ASP A O 1
ATOM 1904 N N . ASP A 1 239 ? 38.109 49.461 -29.256 1.00 52.00 239 ASP A N 1
ATOM 1905 C CA . ASP A 1 239 ? 38.338 50.728 -28.542 1.00 52.00 239 ASP A CA 1
ATOM 1906 C C . ASP A 1 239 ? 37.444 51.132 -27.345 1.00 52.00 239 ASP A C 1
ATOM 1908 O O . ASP A 1 239 ? 36.273 51.475 -27.468 1.00 52.00 239 ASP A O 1
ATOM 1912 N N . ASP A 1 240 ? 38.022 51.194 -26.139 1.00 48.22 240 ASP A N 1
ATOM 1913 C CA . ASP A 1 240 ? 38.772 52.385 -25.705 1.00 48.22 240 ASP A CA 1
ATOM 1914 C C . ASP A 1 240 ? 39.246 52.265 -24.243 1.00 48.22 240 ASP A C 1
ATOM 1916 O O . ASP A 1 240 ? 38.617 51.651 -23.375 1.00 48.22 240 ASP A O 1
ATOM 1920 N N . GLU A 1 241 ? 40.406 52.871 -24.008 1.00 62.91 241 GLU A N 1
ATOM 1921 C CA . GLU A 1 241 ? 41.067 53.091 -22.725 1.00 62.91 241 GLU A CA 1
ATOM 1922 C C . GLU A 1 241 ? 40.157 53.838 -21.729 1.00 62.91 241 GLU A C 1
ATOM 1924 O O . GLU A 1 241 ? 39.448 54.758 -22.121 1.00 62.91 241 GLU A O 1
ATOM 1929 N N . ASP A 1 242 ? 40.210 53.499 -20.432 1.00 47.25 242 ASP A N 1
ATOM 1930 C CA . ASP A 1 242 ? 40.571 54.487 -19.401 1.00 47.25 242 ASP A CA 1
ATOM 1931 C C . ASP A 1 242 ? 40.541 53.954 -17.950 1.00 47.25 242 ASP A C 1
ATOM 1933 O O . ASP A 1 242 ? 39.558 53.426 -17.437 1.00 47.25 242 ASP A O 1
ATOM 1937 N N . ASP A 1 243 ? 41.670 54.220 -17.295 1.00 46.94 243 ASP A N 1
ATOM 1938 C CA . ASP A 1 243 ? 41.805 54.863 -15.984 1.00 46.94 243 ASP A CA 1
ATOM 1939 C C . ASP A 1 243 ? 41.463 54.117 -14.666 1.00 46.94 243 ASP A C 1
ATOM 1941 O O . ASP A 1 243 ? 40.327 53.911 -14.253 1.00 46.94 243 ASP A O 1
ATOM 1945 N N . ARG A 1 244 ? 42.562 53.897 -13.926 1.00 47.06 244 ARG A N 1
ATOM 1946 C CA . ARG A 1 244 ? 42.755 54.054 -12.470 1.00 47.06 244 ARG A CA 1
ATOM 1947 C C . ARG A 1 244 ? 41.899 53.254 -11.482 1.00 47.06 244 ARG A C 1
ATOM 1949 O O . ARG A 1 244 ? 40.809 53.643 -11.092 1.00 47.06 244 ARG A O 1
ATOM 1956 N N . GLY A 1 245 ? 42.631 52.377 -10.792 1.00 45.53 245 GLY A N 1
ATOM 1957 C CA . GLY A 1 245 ? 42.961 52.620 -9.383 1.00 45.53 245 GLY A CA 1
ATOM 1958 C C . GLY A 1 245 ? 42.009 52.004 -8.362 1.00 45.53 245 GLY A C 1
ATOM 1959 O O . GLY A 1 245 ? 40.862 52.411 -8.227 1.00 45.53 245 GLY A O 1
ATOM 1960 N N . GLY A 1 246 ? 42.534 51.084 -7.555 1.00 40.84 246 GLY A N 1
ATOM 1961 C CA . GLY A 1 246 ? 41.825 50.588 -6.381 1.00 40.84 246 GLY A CA 1
ATOM 1962 C C . GLY A 1 246 ? 42.541 49.426 -5.717 1.00 40.84 246 GLY A C 1
ATOM 1963 O O . GLY A 1 246 ? 42.307 48.275 -6.057 1.00 40.84 246 GLY A O 1
ATOM 1964 N N . GLU A 1 247 ? 43.423 49.764 -4.783 1.00 49.84 247 GLU A N 1
ATOM 1965 C CA . GLU A 1 247 ? 44.026 48.881 -3.784 1.00 49.84 247 GLU A CA 1
ATOM 1966 C C . GLU A 1 247 ? 42.963 48.080 -3.006 1.00 49.84 247 GLU A C 1
ATOM 1968 O O . GLU A 1 247 ? 41.976 48.672 -2.574 1.00 49.84 247 GLU A O 1
ATOM 1973 N N . SER A 1 248 ? 43.201 46.791 -2.728 1.00 45.28 248 SER A N 1
ATOM 1974 C CA . SER A 1 248 ? 42.951 46.167 -1.409 1.00 45.28 248 SER A CA 1
ATOM 1975 C C . SER A 1 248 ? 43.568 44.756 -1.391 1.00 45.28 248 SER A C 1
ATOM 1977 O O . SER A 1 248 ? 43.196 43.894 -2.176 1.00 45.28 248 SER A O 1
ATOM 1979 N N . SER A 1 249 ? 44.692 44.594 -0.694 1.00 48.69 249 SER A N 1
ATOM 1980 C CA . SER A 1 249 ? 44.801 43.917 0.611 1.00 48.69 249 SER A CA 1
ATOM 1981 C C . SER A 1 249 ? 44.740 42.390 0.515 1.00 48.69 249 SER A C 1
ATOM 1983 O O . SER A 1 249 ? 43.669 41.786 0.585 1.00 48.69 249 SER A O 1
ATOM 1985 N N . ASP A 1 250 ? 45.932 41.810 0.391 1.00 43.91 250 ASP A N 1
ATOM 1986 C CA . ASP A 1 250 ? 46.249 40.436 0.760 1.00 43.91 250 ASP A CA 1
ATOM 1987 C C . ASP A 1 250 ? 45.910 40.213 2.242 1.00 43.91 250 ASP A C 1
ATOM 1989 O O . ASP A 1 250 ? 46.526 40.818 3.121 1.00 43.91 250 ASP A O 1
ATOM 1993 N N . ASP A 1 251 ? 44.926 39.358 2.509 1.00 49.75 251 ASP A N 1
ATOM 1994 C CA . ASP A 1 251 ? 44.782 38.667 3.788 1.00 49.75 251 ASP A CA 1
ATOM 1995 C C . ASP A 1 251 ? 45.037 37.182 3.508 1.00 49.75 251 ASP A C 1
ATOM 1997 O O . ASP A 1 251 ? 44.230 36.483 2.888 1.00 49.75 251 ASP A O 1
ATOM 2001 N N . GLU A 1 252 ? 46.230 36.746 3.905 1.00 55.41 252 GLU A N 1
ATOM 2002 C CA . GLU A 1 252 ? 46.655 35.355 3.968 1.00 55.41 252 GLU A CA 1
ATOM 2003 C C . GLU A 1 252 ? 45.877 34.673 5.108 1.00 55.41 252 GLU A C 1
ATOM 2005 O O . GLU A 1 252 ? 46.160 34.914 6.281 1.00 55.41 252 GLU A O 1
ATOM 2010 N N . GLU A 1 253 ? 44.886 33.834 4.786 1.00 53.16 253 GLU A N 1
ATOM 2011 C CA . GLU A 1 253 ? 44.327 32.895 5.765 1.00 53.16 253 GLU A CA 1
ATOM 2012 C C . GLU A 1 253 ? 45.050 31.549 5.679 1.00 53.16 253 GLU A C 1
ATOM 2014 O O . GLU A 1 253 ? 45.157 30.919 4.626 1.00 53.16 253 GLU A O 1
ATOM 2019 N N . GLU A 1 254 ? 45.563 31.180 6.849 1.00 54.47 254 GLU A N 1
ATOM 2020 C CA . GLU A 1 254 ? 46.427 30.065 7.193 1.00 54.47 254 GLU A CA 1
ATOM 2021 C C . GLU A 1 254 ? 45.843 28.690 6.830 1.00 54.47 254 GLU A C 1
ATOM 2023 O O . GLU A 1 254 ? 44.682 28.369 7.101 1.00 54.47 254 GLU A O 1
ATOM 2028 N N . ASP A 1 255 ? 46.718 27.840 6.292 1.00 44.22 255 ASP A N 1
ATOM 2029 C CA . ASP A 1 255 ? 46.558 26.393 6.222 1.00 44.22 255 ASP A CA 1
ATOM 2030 C C . ASP A 1 255 ? 46.467 25.796 7.646 1.00 44.22 255 ASP A C 1
ATOM 2032 O O . ASP A 1 255 ? 47.479 25.627 8.329 1.00 44.22 255 ASP A O 1
ATOM 2036 N N . ASP A 1 256 ? 45.259 25.445 8.103 1.00 48.19 256 ASP A N 1
ATOM 2037 C CA . ASP A 1 256 ? 45.054 24.616 9.302 1.00 48.19 256 ASP A CA 1
ATOM 2038 C C . ASP A 1 256 ? 44.961 23.132 8.903 1.00 48.19 256 ASP A C 1
ATOM 2040 O O . ASP A 1 256 ? 43.899 22.590 8.568 1.00 48.19 256 ASP A O 1
ATOM 2044 N N . GLU A 1 257 ? 46.115 22.459 8.918 1.00 48.50 257 GLU A N 1
ATOM 2045 C CA . GLU A 1 257 ? 46.233 21.005 8.816 1.00 48.50 257 GLU A CA 1
ATOM 2046 C C . GLU A 1 257 ? 45.725 20.322 10.102 1.00 48.50 257 GLU A C 1
ATOM 2048 O O . GLU A 1 257 ? 46.471 19.988 11.023 1.00 48.50 257 GLU A O 1
ATOM 2053 N N . GLY A 1 258 ? 44.419 20.058 10.153 1.00 37.81 258 GLY A N 1
ATOM 2054 C CA . GLY A 1 258 ? 43.789 19.245 11.194 1.00 37.81 258 GLY A CA 1
ATOM 2055 C C . GLY A 1 258 ? 44.018 17.738 11.012 1.00 37.81 258 GLY A C 1
ATOM 2056 O O . GLY A 1 258 ? 43.156 17.018 10.501 1.00 37.81 258 GLY A O 1
ATOM 2057 N N . GLU A 1 259 ? 45.165 17.244 11.481 1.00 38.78 259 GLU A N 1
ATOM 2058 C CA . GLU A 1 259 ? 45.503 15.825 11.655 1.00 38.78 259 GLU A CA 1
ATOM 2059 C C . GLU A 1 259 ? 44.561 15.155 12.687 1.00 38.78 259 GLU A C 1
ATOM 2061 O O . GLU A 1 259 ? 44.741 15.253 13.902 1.00 38.78 259 GLU A O 1
ATOM 2066 N N . TYR A 1 260 ? 43.531 14.432 12.231 1.00 37.66 260 TYR A N 1
ATOM 2067 C CA . TYR A 1 260 ? 42.695 13.612 13.120 1.00 37.66 260 TYR A CA 1
ATOM 2068 C C . TYR A 1 260 ? 43.411 12.307 13.498 1.00 37.66 260 TYR A C 1
ATOM 2070 O O . TYR A 1 260 ? 43.211 11.256 12.882 1.00 37.66 260 TYR A O 1
ATOM 2078 N N . GLN A 1 261 ? 44.206 12.354 14.569 1.00 33.34 261 GLN A N 1
ATOM 2079 C CA . GLN A 1 261 ? 44.685 11.157 15.255 1.00 33.34 261 GLN A CA 1
ATOM 2080 C C . GLN A 1 261 ? 43.525 10.419 15.939 1.00 33.34 261 GLN A C 1
ATOM 2082 O O . GLN A 1 261 ? 42.886 10.901 16.876 1.00 33.34 261 GLN A O 1
ATOM 2087 N N . TYR A 1 262 ? 43.283 9.194 15.475 1.00 37.41 262 TYR A N 1
ATOM 2088 C CA . TYR A 1 262 ? 42.437 8.201 16.128 1.00 37.41 262 TYR A CA 1
ATOM 2089 C C . TYR A 1 262 ? 43.150 7.701 17.395 1.00 37.41 262 TYR A C 1
ATOM 2091 O O . TYR A 1 262 ? 43.947 6.765 17.342 1.00 37.41 262 TYR A O 1
ATOM 2099 N N . GLN A 1 263 ? 42.877 8.322 18.544 1.00 34.78 263 GLN A N 1
ATOM 2100 C CA . GLN A 1 263 ? 43.257 7.754 19.836 1.00 34.78 263 GLN A CA 1
ATOM 2101 C C . GLN A 1 263 ? 42.151 6.840 20.363 1.00 34.78 263 GLN A C 1
ATOM 2103 O O . GLN A 1 263 ? 41.086 7.257 20.820 1.00 34.78 263 GLN A O 1
ATOM 2108 N N . ASP A 1 264 ? 42.4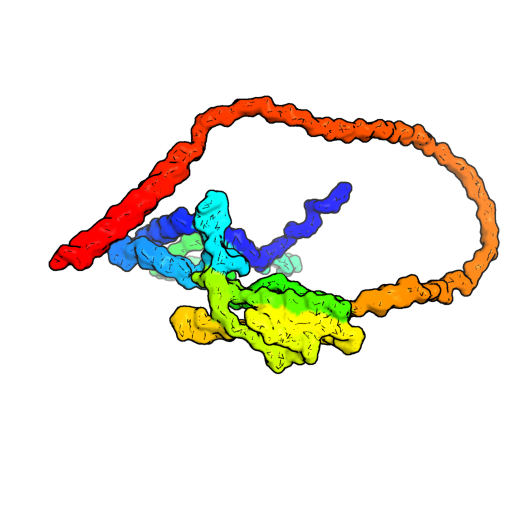69 5.554 20.266 1.00 44.12 264 ASP A N 1
ATOM 2109 C CA . ASP A 1 264 ? 41.922 4.452 21.037 1.00 44.12 264 ASP A CA 1
ATOM 2110 C C . ASP A 1 264 ? 41.869 4.818 22.529 1.00 44.12 264 ASP A C 1
ATOM 2112 O O . ASP A 1 264 ? 42.878 5.131 23.159 1.00 44.12 264 ASP A O 1
ATOM 2116 N N . SER A 1 265 ? 40.663 4.809 23.090 1.00 37.66 265 SER A N 1
ATOM 2117 C CA . SER A 1 265 ? 40.425 4.890 24.528 1.00 37.66 265 SER A CA 1
ATOM 2118 C C . SER A 1 265 ? 39.570 3.703 24.930 1.00 37.66 265 SER A C 1
ATOM 2120 O O . SER A 1 265 ? 38.345 3.764 25.057 1.00 37.66 265 SER A O 1
ATOM 2122 N N . SER A 1 266 ? 40.257 2.591 25.149 1.00 40.72 266 SER A N 1
ATOM 2123 C CA . SER A 1 266 ? 39.838 1.585 26.102 1.00 40.72 266 SER A CA 1
ATOM 2124 C C . SER A 1 266 ? 39.817 2.195 27.509 1.00 40.72 266 SER A C 1
ATOM 2126 O O . SER A 1 266 ? 40.876 2.378 28.099 1.00 40.72 266 SER A O 1
ATOM 2128 N N . ASP A 1 267 ? 38.639 2.434 28.093 1.00 33.19 267 ASP A N 1
ATOM 2129 C CA . ASP A 1 267 ? 38.472 2.119 29.513 1.00 33.19 267 ASP A CA 1
ATOM 2130 C C . ASP A 1 267 ? 37.023 1.803 29.931 1.00 33.19 267 ASP A C 1
ATOM 2132 O O . ASP A 1 267 ? 36.021 2.382 29.518 1.00 33.19 267 ASP A O 1
ATOM 2136 N N . THR A 1 268 ? 36.997 0.772 30.757 1.00 47.56 268 THR A N 1
ATOM 2137 C CA . THR A 1 268 ? 35.998 0.154 31.612 1.00 47.56 268 THR A CA 1
ATOM 2138 C C . THR A 1 268 ? 34.664 0.864 31.892 1.00 47.56 268 THR A C 1
ATOM 2140 O O . THR A 1 268 ? 34.535 1.751 32.726 1.00 47.56 268 THR A O 1
ATOM 2143 N N . THR A 1 269 ? 33.579 0.216 31.450 1.00 41.09 269 THR A N 1
ATOM 2144 C CA . THR A 1 269 ? 32.435 -0.044 32.346 1.00 41.09 269 THR A CA 1
ATOM 2145 C C . THR A 1 269 ? 32.042 -1.520 32.306 1.00 41.09 269 THR A C 1
ATOM 2147 O O . THR A 1 269 ? 31.366 -2.039 31.416 1.00 41.09 269 THR A O 1
ATOM 2150 N N . ARG A 1 270 ? 32.520 -2.238 33.325 1.00 38.44 270 ARG A N 1
ATOM 2151 C CA . ARG A 1 270 ? 32.127 -3.605 33.656 1.00 38.44 270 ARG A CA 1
ATOM 2152 C C . ARG A 1 270 ? 30.644 -3.658 34.039 1.00 38.44 270 ARG A C 1
ATOM 2154 O O . ARG A 1 270 ? 30.213 -3.036 34.999 1.00 38.44 270 ARG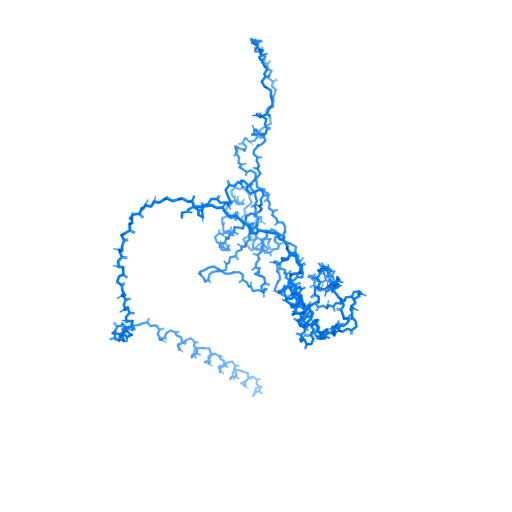 A O 1
ATOM 2161 N N . GLY A 1 271 ? 29.929 -4.566 33.376 1.00 45.56 271 GLY A N 1
ATOM 2162 C CA . GLY A 1 271 ? 29.137 -5.582 34.070 1.00 45.56 271 GLY A CA 1
ATOM 2163 C C . GLY A 1 271 ? 27.715 -5.213 34.489 1.00 45.56 271 GLY A C 1
ATOM 2164 O O . GLY A 1 271 ? 27.493 -4.812 35.621 1.00 45.56 271 GLY A O 1
ATOM 2165 N N . ARG A 1 272 ? 26.735 -5.532 33.629 1.00 45.09 272 ARG A N 1
ATOM 2166 C CA . ARG A 1 272 ? 25.435 -6.159 33.983 1.00 45.09 272 ARG A CA 1
ATOM 2167 C C . ARG A 1 272 ? 24.542 -6.235 32.741 1.00 45.09 272 ARG A C 1
ATOM 2169 O O . ARG A 1 272 ? 23.822 -5.304 32.416 1.00 45.09 272 ARG A O 1
ATOM 2176 N N . GLY A 1 273 ? 24.556 -7.364 32.033 1.00 40.88 273 GLY A N 1
ATOM 2177 C CA . GLY A 1 273 ? 23.614 -7.547 30.917 1.00 40.88 273 GLY A CA 1
ATOM 2178 C C . GLY A 1 273 ? 23.617 -8.910 30.232 1.00 40.88 273 GLY A C 1
ATOM 2179 O O . GLY A 1 273 ? 22.600 -9.309 29.669 1.00 40.88 273 GLY A O 1
ATOM 2180 N N . ARG A 1 274 ? 24.711 -9.677 30.315 1.00 42.25 274 ARG A N 1
ATOM 2181 C CA . ARG A 1 274 ? 24.828 -10.949 29.579 1.00 42.25 274 ARG A CA 1
ATOM 2182 C C . ARG A 1 274 ? 24.165 -12.169 30.246 1.00 42.25 274 ARG A C 1
ATOM 2184 O O . ARG A 1 274 ? 23.787 -13.090 29.528 1.00 42.25 274 ARG A O 1
ATOM 2191 N N . SER A 1 275 ? 23.876 -12.161 31.553 1.00 47.19 275 SER A N 1
ATOM 2192 C CA . SER A 1 275 ? 23.271 -13.340 32.222 1.00 47.19 275 SER A CA 1
ATOM 2193 C C . SER A 1 275 ? 21.781 -13.576 31.938 1.00 47.19 275 SER A C 1
ATOM 2195 O O . SER A 1 275 ? 21.300 -14.693 32.114 1.00 47.19 275 SER A O 1
ATOM 2197 N N . ARG A 1 276 ? 21.014 -12.579 31.470 1.00 51.62 276 ARG A N 1
ATOM 2198 C CA . ARG A 1 276 ? 19.561 -12.764 31.247 1.00 51.62 276 ARG A CA 1
ATOM 2199 C C . ARG A 1 276 ? 19.208 -13.459 29.928 1.00 51.62 276 ARG A C 1
ATOM 2201 O O . ARG A 1 276 ? 18.120 -14.020 29.824 1.00 51.62 276 ARG A O 1
ATOM 2208 N N . LYS A 1 277 ? 20.106 -13.458 28.934 1.00 49.69 277 LYS A N 1
ATOM 2209 C CA . LYS A 1 277 ? 19.838 -14.069 27.620 1.00 49.69 277 LYS A CA 1
ATOM 2210 C C . LYS A 1 277 ? 20.115 -15.580 27.619 1.00 49.69 277 LYS A C 1
ATOM 2212 O O . LYS A 1 277 ? 19.271 -16.336 27.152 1.00 49.69 277 LYS A O 1
ATOM 2217 N N . GLN A 1 278 ? 21.193 -16.030 28.273 1.00 51.44 278 GLN A N 1
ATOM 2218 C CA . GLN A 1 278 ? 21.506 -17.464 28.405 1.00 51.44 278 GLN A CA 1
ATOM 2219 C C . GLN A 1 278 ? 20.509 -18.235 29.289 1.00 51.44 278 GLN A C 1
ATOM 2221 O O . GLN A 1 278 ? 20.202 -19.390 28.998 1.00 51.44 278 GLN A O 1
ATOM 2226 N N . GLY A 1 279 ? 19.945 -17.609 30.330 1.00 52.22 279 GLY A N 1
ATOM 2227 C CA . GLY A 1 279 ? 18.933 -18.261 31.175 1.00 52.22 279 GLY A CA 1
ATOM 2228 C C . GLY A 1 279 ? 17.639 -18.589 30.420 1.00 52.22 279 GLY A C 1
ATOM 2229 O O . GLY A 1 279 ? 17.050 -19.651 30.615 1.00 52.22 279 GLY A O 1
ATOM 2230 N N . ARG A 1 280 ? 17.225 -17.709 29.499 1.00 58.69 280 ARG A N 1
ATOM 2231 C CA . ARG A 1 280 ? 15.993 -17.878 28.716 1.00 58.69 280 ARG A CA 1
ATOM 2232 C C . ARG A 1 280 ? 16.131 -18.966 27.650 1.00 58.69 280 ARG A C 1
ATOM 2234 O O . ARG A 1 280 ? 15.189 -19.713 27.412 1.00 58.69 280 ARG A O 1
ATOM 2241 N N . GLU A 1 281 ? 17.315 -19.090 27.059 1.00 58.09 281 GLU A N 1
ATOM 2242 C CA . GLU A 1 281 ? 17.622 -20.111 26.055 1.00 58.09 281 GLU A CA 1
ATOM 2243 C C . GLU A 1 281 ? 17.712 -21.514 26.678 1.00 58.09 281 GLU A C 1
ATOM 2245 O O . GLU A 1 281 ? 17.094 -22.454 26.177 1.00 58.09 281 GLU A O 1
ATOM 2250 N N . ARG A 1 282 ? 18.334 -21.643 27.862 1.00 64.38 282 ARG A N 1
ATOM 2251 C CA . ARG A 1 282 ? 18.349 -22.908 28.623 1.00 64.38 282 ARG A CA 1
ATOM 2252 C C . ARG A 1 282 ? 16.947 -23.376 29.029 1.00 64.38 282 ARG A C 1
ATOM 2254 O O . ARG A 1 282 ? 16.662 -24.570 28.971 1.00 64.38 282 ARG A O 1
ATOM 2261 N N . GLN A 1 283 ? 16.052 -22.452 29.381 1.00 66.50 283 GLN A N 1
ATOM 2262 C CA . GLN A 1 283 ? 14.682 -22.787 29.784 1.00 66.50 283 GLN A CA 1
ATOM 2263 C C . GLN A 1 283 ? 13.810 -23.259 28.603 1.00 66.50 283 GLN A C 1
ATOM 2265 O O . GLN A 1 283 ? 12.953 -24.128 28.774 1.00 66.50 283 GLN A O 1
ATOM 2270 N N . ILE A 1 284 ? 14.050 -22.734 27.395 1.00 72.19 284 ILE A N 1
ATOM 2271 C CA . ILE A 1 284 ? 13.362 -23.170 26.168 1.00 72.19 284 ILE A CA 1
ATOM 2272 C C . ILE A 1 284 ? 13.830 -24.573 25.758 1.00 72.19 284 ILE A C 1
ATOM 2274 O O . ILE A 1 284 ? 12.998 -25.428 25.454 1.00 72.19 284 ILE A O 1
ATOM 2278 N N . VAL A 1 285 ? 15.139 -24.841 25.821 1.00 76.00 285 VAL A N 1
ATOM 2279 C CA . VAL A 1 285 ? 15.703 -26.162 25.493 1.00 76.00 285 VAL A CA 1
ATOM 2280 C C . VAL A 1 285 ? 15.245 -27.236 26.490 1.00 76.00 285 VAL A C 1
ATOM 2282 O O . VAL A 1 285 ? 14.902 -28.344 26.077 1.00 76.00 285 VAL A O 1
ATOM 2285 N N . ALA A 1 286 ? 15.152 -26.910 27.785 1.00 75.38 286 ALA A N 1
ATOM 2286 C CA . ALA A 1 286 ? 14.650 -27.836 28.804 1.00 75.38 286 ALA A CA 1
ATOM 2287 C C . ALA A 1 286 ? 13.180 -28.232 28.562 1.00 75.38 286 ALA A C 1
ATOM 2289 O O . ALA A 1 286 ? 12.861 -29.421 28.530 1.00 75.38 286 ALA A O 1
ATOM 2290 N N . ARG A 1 287 ? 12.299 -27.258 28.281 1.00 79.56 287 ARG A N 1
ATOM 2291 C CA . ARG A 1 287 ? 10.886 -27.533 27.952 1.00 79.56 287 ARG A CA 1
ATOM 2292 C C . ARG A 1 287 ? 10.714 -28.315 26.648 1.00 79.56 287 ARG A C 1
ATOM 2294 O O . ARG A 1 287 ? 9.773 -29.097 26.524 1.00 79.56 287 ARG A O 1
ATOM 2301 N N . ALA A 1 288 ? 11.599 -28.117 25.672 1.00 78.38 288 ALA A N 1
ATOM 2302 C CA . ALA A 1 288 ? 11.575 -28.884 24.429 1.00 78.38 288 ALA A CA 1
ATOM 2303 C C . ALA A 1 288 ? 11.944 -30.361 24.661 1.00 78.38 288 ALA A C 1
ATOM 2305 O O . ALA A 1 288 ? 11.254 -31.241 24.140 1.00 78.38 288 ALA A O 1
ATOM 2306 N N . LYS A 1 289 ? 12.964 -30.634 25.489 1.00 81.50 289 LYS A N 1
ATOM 2307 C CA . LYS A 1 289 ? 13.350 -32.003 25.871 1.00 81.50 289 LYS A CA 1
ATOM 2308 C C . LYS A 1 289 ? 12.251 -32.715 26.659 1.00 81.50 289 LYS A C 1
ATOM 2310 O O . LYS A 1 289 ? 11.878 -33.825 26.292 1.00 81.50 289 LYS A O 1
ATOM 2315 N N . GLU A 1 290 ? 11.659 -32.055 27.652 1.00 81.75 290 GLU A N 1
ATOM 2316 C CA . GLU A 1 290 ? 10.574 -32.630 28.463 1.00 81.75 290 GLU A CA 1
ATOM 2317 C C . GLU A 1 290 ? 9.344 -32.993 27.606 1.00 81.75 290 GLU A C 1
ATOM 2319 O O . GLU A 1 290 ? 8.733 -34.054 27.762 1.00 81.75 290 GLU A O 1
ATOM 2324 N N . ARG A 1 291 ? 9.017 -32.157 26.610 1.00 80.81 291 ARG A N 1
ATOM 2325 C CA . ARG A 1 291 ? 7.909 -32.419 25.680 1.00 80.81 291 ARG A CA 1
ATOM 2326 C C . ARG A 1 291 ? 8.203 -33.569 24.712 1.00 80.81 291 ARG A C 1
ATOM 2328 O O . ARG A 1 291 ? 7.269 -34.271 24.323 1.00 80.81 291 ARG A O 1
ATOM 2335 N N . GLN A 1 292 ? 9.459 -33.777 24.315 1.00 77.56 292 GLN A N 1
ATOM 2336 C CA . GLN A 1 292 ? 9.850 -34.947 23.518 1.00 77.56 292 GLN A CA 1
ATOM 2337 C C . GLN A 1 292 ? 9.835 -36.235 24.347 1.00 77.56 292 GLN A C 1
ATOM 2339 O O . GLN A 1 292 ? 9.366 -37.266 23.866 1.00 77.56 292 GLN A O 1
ATOM 2344 N N . GLU A 1 293 ? 10.272 -36.179 25.602 1.00 82.19 293 GLU A N 1
ATOM 2345 C CA . GLU A 1 293 ? 10.290 -37.343 26.489 1.00 82.19 293 GLU A CA 1
ATOM 2346 C C . GLU A 1 293 ? 8.872 -37.790 26.882 1.00 82.19 293 GLU A C 1
ATOM 2348 O O . GLU A 1 293 ? 8.561 -38.982 26.851 1.00 82.19 293 GLU A O 1
ATOM 2353 N N . SER A 1 294 ? 7.962 -36.839 27.119 1.00 78.44 294 SER A N 1
ATOM 2354 C CA . SER A 1 294 ? 6.536 -37.123 27.340 1.00 78.44 294 SER A CA 1
ATOM 2355 C C . SER A 1 294 ? 5.870 -37.788 26.125 1.00 78.44 294 SER A C 1
ATOM 2357 O O . SER A 1 294 ? 5.035 -38.679 26.286 1.00 78.44 294 SER A O 1
ATOM 2359 N N . LYS A 1 295 ? 6.268 -37.415 24.898 1.00 83.12 295 LYS A N 1
ATOM 2360 C CA . LYS A 1 295 ? 5.786 -38.075 23.673 1.00 83.12 295 LYS A CA 1
ATOM 2361 C C . LYS A 1 295 ? 6.304 -39.507 23.548 1.00 83.12 295 LYS A C 1
ATOM 2363 O O . LYS A 1 295 ? 5.516 -40.385 23.218 1.00 83.12 295 LYS A O 1
ATOM 2368 N N . ARG A 1 296 ? 7.580 -39.758 23.871 1.00 78.94 296 ARG A N 1
ATOM 2369 C CA . ARG A 1 296 ? 8.144 -41.120 23.869 1.00 78.94 296 ARG A CA 1
ATOM 2370 C C . ARG A 1 296 ? 7.454 -42.017 24.894 1.00 78.94 296 ARG A C 1
ATOM 2372 O O . ARG A 1 296 ? 7.064 -43.118 24.540 1.00 78.94 296 ARG A O 1
ATOM 2379 N N . ARG A 1 297 ? 7.209 -41.528 26.116 1.00 79.19 297 ARG A N 1
ATOM 2380 C CA . ARG A 1 297 ? 6.496 -42.294 27.160 1.00 79.19 297 ARG A CA 1
ATOM 2381 C C . ARG A 1 297 ? 5.056 -42.664 26.792 1.00 79.19 297 ARG A C 1
ATOM 2383 O O . ARG A 1 297 ? 4.545 -43.644 27.315 1.00 79.19 297 ARG A O 1
ATOM 2390 N N . LYS A 1 298 ? 4.403 -41.894 25.916 1.00 74.75 298 LYS A N 1
ATOM 2391 C CA . LYS A 1 298 ? 3.058 -42.209 25.407 1.00 74.75 298 LYS A CA 1
ATOM 2392 C C . LYS A 1 298 ? 3.051 -43.199 24.239 1.00 74.75 298 LYS A C 1
ATOM 2394 O O . LYS A 1 298 ? 1.980 -43.667 23.892 1.00 74.75 298 LYS A O 1
ATOM 2399 N N . GLN A 1 299 ? 4.199 -43.483 23.624 1.00 71.06 299 GLN A N 1
ATOM 2400 C CA . GLN A 1 299 ? 4.315 -44.477 22.548 1.00 71.06 299 GLN A CA 1
ATOM 2401 C C . GLN A 1 299 ? 4.739 -45.862 23.049 1.00 71.06 299 GLN A C 1
ATOM 2403 O O . GLN A 1 299 ? 4.543 -46.839 22.339 1.00 71.06 299 GLN A O 1
ATOM 2408 N N . THR A 1 300 ? 5.315 -45.960 24.249 1.00 68.44 300 THR A N 1
ATOM 2409 C CA . THR A 1 300 ? 5.720 -47.231 24.879 1.00 68.44 300 THR A CA 1
ATOM 2410 C C . THR A 1 300 ? 4.699 -47.792 25.873 1.00 68.44 300 THR A C 1
ATOM 2412 O O . THR A 1 300 ? 5.028 -48.704 26.630 1.00 68.44 300 THR A O 1
ATOM 2415 N N . ARG A 1 301 ? 3.479 -47.255 25.897 1.00 51.00 301 ARG A N 1
ATOM 2416 C CA . ARG A 1 301 ? 2.378 -47.703 26.753 1.00 51.00 301 ARG A CA 1
ATOM 2417 C C . ARG A 1 301 ? 1.155 -47.969 25.895 1.00 51.00 301 ARG A C 1
ATOM 2419 O O . ARG A 1 301 ? 0.452 -48.946 26.213 1.00 51.00 301 ARG A O 1
#